Protein AF-A0A7C7L3S0-F1 (afdb_monomer)

Solvent-accessible surface area (backbone atoms only — not comparable to full-atom values): 12316 Å² total; per-residue (Å²): 141,78,83,86,94,76,78,88,76,76,76,72,72,77,71,69,71,78,76,74,76,82,82,84,82,84,90,76,86,81,84,79,64,83,74,73,70,86,78,83,48,31,38,58,31,62,71,64,52,37,78,69,28,56,37,67,86,41,33,25,38,42,58,57,44,62,75,34,70,43,26,43,32,32,59,50,32,73,35,72,68,39,42,54,49,32,49,75,70,70,47,73,80,54,41,76,74,28,64,86,45,31,59,60,20,19,44,59,58,84,46,62,64,88,37,36,73,50,55,55,59,78,46,5,36,39,66,47,55,56,28,31,38,37,61,53,20,69,48,68,91,32,44,77,39,62,69,54,12,39,78,32,47,43,44,76,84,50,78,84,34,50,82,37,90,90,60,31,51,65,54,74,52,58,35,84,90,37,94,78,54,66,92,75,56,61,74,66,56,45,62,79,67,63,52,63,57,58,75,82,69,87,122

pLDDT: mean 86.05, std 19.36, range [38.03, 98.69]

Structure (mmCIF, N/CA/C/O backbone):
data_AF-A0A7C7L3S0-F1
#
_entry.id   AF-A0A7C7L3S0-F1
#
loop_
_atom_site.group_PDB
_atom_site.id
_atom_site.type_symbol
_atom_site.label_atom_id
_atom_site.label_alt_id
_atom_site.label_comp_id
_atom_site.label_asym_id
_atom_site.label_entity_id
_atom_site.label_seq_id
_atom_site.pdbx_PDB_ins_code
_atom_site.Cartn_x
_atom_site.Cartn_y
_atom_site.Cartn_z
_atom_site.occupancy
_atom_site.B_iso_or_equiv
_atom_site.auth_seq_id
_atom_site.auth_comp_id
_atom_site.auth_asym_id
_atom_site.auth_atom_id
_atom_site.pdbx_PDB_model_num
ATOM 1 N N . MET A 1 1 ? -29.829 -90.527 -20.575 1.00 38.22 1 MET A N 1
ATOM 2 C CA . MET A 1 1 ? -29.096 -90.224 -21.820 1.00 38.22 1 MET A CA 1
ATOM 3 C C . MET A 1 1 ? -28.828 -88.733 -21.832 1.00 38.22 1 MET A C 1
ATOM 5 O O . MET A 1 1 ? -29.779 -87.984 -21.722 1.00 38.22 1 MET A O 1
ATOM 9 N N . GLU A 1 2 ? -27.633 -88.189 -21.923 1.00 43.03 2 GLU A N 1
ATOM 10 C CA . GLU A 1 2 ? -26.269 -88.690 -21.864 1.00 43.03 2 GLU A CA 1
ATOM 11 C C . GLU A 1 2 ? -25.414 -87.411 -21.970 1.00 43.03 2 GLU A C 1
ATOM 13 O O . GLU A 1 2 ? -25.695 -86.545 -22.790 1.00 43.03 2 GLU A O 1
ATOM 18 N N . VAL A 1 3 ? -24.438 -87.283 -21.072 1.00 43.09 3 VAL A N 1
ATOM 19 C CA . VAL A 1 3 ? -23.165 -86.552 -21.207 1.00 43.09 3 VAL A CA 1
ATOM 20 C C . VAL A 1 3 ? -23.084 -85.157 -21.879 1.00 43.09 3 VAL A C 1
ATOM 22 O O . VAL A 1 3 ? -23.082 -84.991 -23.090 1.00 43.09 3 VAL A O 1
ATOM 25 N N . MET A 1 4 ? -22.726 -84.183 -21.030 1.00 44.31 4 MET A N 1
ATOM 26 C CA . MET A 1 4 ? -21.444 -83.456 -21.116 1.00 44.31 4 MET A CA 1
ATOM 27 C C . MET A 1 4 ? -21.227 -82.495 -22.302 1.00 44.31 4 MET A C 1
ATOM 29 O O . MET A 1 4 ? -20.485 -82.781 -23.235 1.00 44.31 4 MET A O 1
ATOM 33 N N . VAL A 1 5 ? -21.725 -81.261 -22.170 1.00 47.69 5 VAL A N 1
ATOM 34 C CA . VAL A 1 5 ? -21.194 -80.094 -22.906 1.00 47.69 5 VAL A CA 1
ATOM 35 C C . VAL A 1 5 ? -20.455 -79.197 -21.918 1.00 47.69 5 VAL A C 1
ATOM 37 O O . VAL A 1 5 ? -20.910 -78.127 -21.519 1.00 47.69 5 VAL A O 1
ATOM 40 N N . MET A 1 6 ? -19.302 -79.687 -21.471 1.00 46.03 6 MET A N 1
ATOM 41 C CA . MET A 1 6 ? -18.374 -78.943 -20.632 1.00 46.03 6 MET A CA 1
ATOM 42 C C . MET A 1 6 ? -17.251 -78.390 -21.517 1.00 46.03 6 MET A C 1
ATOM 44 O O . MET A 1 6 ? -16.607 -79.122 -22.258 1.00 46.03 6 MET A O 1
ATOM 48 N N . SER A 1 7 ? -17.007 -77.084 -21.393 1.00 57.84 7 SER A N 1
ATOM 49 C CA . SER A 1 7 ? -15.731 -76.427 -21.705 1.00 57.84 7 SER A CA 1
ATOM 50 C C . SER A 1 7 ? -15.327 -76.223 -23.181 1.00 57.84 7 SER A C 1
ATOM 52 O O . SER A 1 7 ? -14.341 -76.760 -23.673 1.00 57.84 7 SER A O 1
ATOM 54 N N . ARG A 1 8 ? -15.996 -75.280 -23.861 1.00 52.56 8 ARG A N 1
ATOM 55 C CA . ARG A 1 8 ? -15.364 -74.430 -24.905 1.00 52.56 8 ARG A CA 1
ATOM 56 C C . ARG A 1 8 ? -15.095 -72.991 -24.440 1.00 52.56 8 ARG A C 1
ATOM 58 O O . ARG A 1 8 ? -14.654 -72.154 -25.217 1.00 52.56 8 ARG A O 1
ATOM 65 N N . ARG A 1 9 ? -15.344 -72.696 -23.160 1.00 52.44 9 ARG A N 1
ATOM 66 C CA . ARG A 1 9 ? -15.174 -71.356 -22.568 1.00 52.44 9 ARG A CA 1
ATOM 67 C C . ARG A 1 9 ? -13.836 -71.147 -21.850 1.00 52.44 9 ARG A C 1
ATOM 69 O O . ARG A 1 9 ? -13.567 -70.033 -21.428 1.00 52.44 9 ARG A O 1
ATOM 76 N N . MET A 1 10 ? -12.985 -72.171 -21.749 1.00 50.72 10 MET A N 1
ATOM 77 C CA . MET A 1 10 ? -11.729 -72.100 -20.983 1.00 50.72 10 MET A CA 1
ATOM 78 C C . MET A 1 10 ? -10.448 -71.936 -21.815 1.00 50.72 10 MET A C 1
ATOM 80 O O . MET A 1 10 ? -9.376 -71.869 -21.228 1.00 50.72 10 MET A O 1
ATOM 84 N N . LEU A 1 11 ? -10.523 -71.807 -23.148 1.00 48.84 11 LEU A N 1
ATOM 85 C CA . LEU A 1 11 ? -9.323 -71.631 -23.990 1.00 48.84 11 LEU A CA 1
ATOM 86 C C . LEU A 1 11 ? -9.164 -70.247 -24.641 1.00 48.84 11 LEU A C 1
ATOM 88 O O . LEU A 1 11 ? -8.152 -69.997 -25.284 1.00 48.84 11 LEU A O 1
ATOM 92 N N . ILE A 1 12 ? -10.110 -69.321 -24.454 1.00 45.91 12 ILE A N 1
ATOM 93 C CA . ILE A 1 12 ? -9.996 -67.940 -24.978 1.00 45.91 12 ILE A CA 1
ATOM 94 C C . ILE A 1 12 ? -9.514 -66.958 -23.886 1.00 45.91 12 ILE A C 1
ATOM 96 O O . ILE A 1 12 ? -9.168 -65.815 -24.168 1.00 45.91 12 ILE A O 1
ATOM 100 N N . CYS A 1 13 ? -9.377 -67.413 -22.635 1.00 48.75 13 CYS A N 1
ATOM 101 C CA . CYS A 1 13 ? -8.890 -66.589 -21.522 1.00 48.75 13 CYS A CA 1
ATOM 102 C C . CYS A 1 13 ? -7.358 -66.449 -21.433 1.00 48.75 13 CYS A C 1
ATOM 104 O O . CYS A 1 13 ? -6.887 -65.699 -20.584 1.00 48.75 13 CYS A O 1
ATOM 106 N N . ALA A 1 14 ? -6.569 -67.119 -22.280 1.00 51.56 14 ALA A N 1
ATOM 107 C CA . ALA A 1 14 ? -5.113 -67.195 -22.098 1.00 51.56 14 ALA A CA 1
ATOM 108 C C . ALA A 1 14 ? -4.260 -66.382 -23.094 1.00 51.56 14 ALA A C 1
ATOM 110 O O . ALA A 1 14 ? -3.042 -66.379 -22.955 1.00 51.56 14 ALA A O 1
ATOM 111 N N . ILE A 1 15 ? -4.845 -65.677 -24.076 1.00 48.66 15 ILE A N 1
ATOM 112 C CA . ILE A 1 15 ? -4.049 -64.932 -25.084 1.00 48.66 15 ILE A CA 1
ATOM 113 C C . ILE A 1 15 ? -4.345 -63.420 -25.116 1.00 48.66 15 ILE A C 1
ATOM 115 O O . ILE A 1 15 ? -3.482 -62.639 -25.504 1.00 48.66 15 ILE A O 1
ATOM 119 N N . PHE A 1 16 ? -5.475 -62.947 -24.582 1.00 44.25 16 PHE A N 1
ATOM 120 C CA . PHE A 1 16 ? -5.743 -61.499 -24.473 1.00 44.25 16 PHE A CA 1
ATO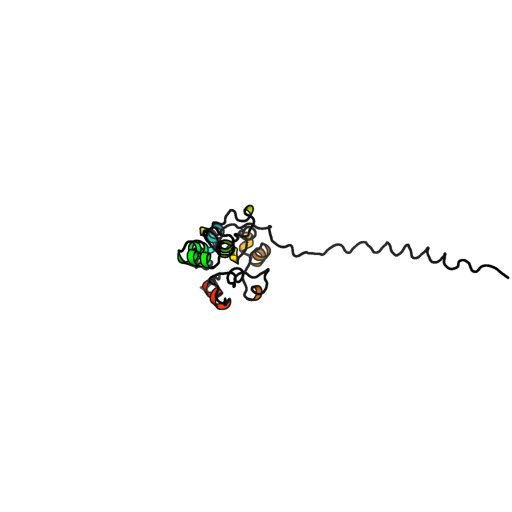M 121 C C . PHE A 1 16 ? -5.310 -60.858 -23.142 1.00 44.25 16 PHE A C 1
ATOM 123 O O . PHE A 1 16 ? -5.466 -59.653 -22.963 1.00 44.25 16 PHE A O 1
ATOM 130 N N . ALA A 1 17 ? -4.707 -61.620 -22.224 1.00 48.12 17 ALA A N 1
ATOM 131 C CA . ALA A 1 17 ? -4.172 -61.088 -20.966 1.00 48.12 17 ALA A CA 1
ATOM 132 C C . ALA A 1 17 ? -2.739 -60.516 -21.084 1.00 48.12 17 ALA A C 1
ATOM 134 O O . ALA A 1 17 ? -2.260 -59.884 -20.147 1.00 48.12 17 ALA A O 1
ATOM 135 N N . ALA A 1 18 ? -2.061 -60.682 -22.227 1.00 49.41 18 ALA A N 1
ATOM 136 C CA . ALA A 1 18 ? -0.682 -60.214 -22.436 1.00 49.41 18 ALA A CA 1
ATOM 137 C C . ALA A 1 18 ? -0.556 -58.953 -23.320 1.00 49.41 18 ALA A C 1
ATOM 139 O O . ALA A 1 18 ? 0.550 -58.480 -23.559 1.00 49.41 18 ALA A O 1
ATOM 140 N N . LEU A 1 19 ? -1.672 -58.367 -23.773 1.00 47.41 19 LEU A N 1
ATOM 141 C CA . LEU A 1 19 ? -1.693 -57.109 -24.543 1.00 47.41 19 LEU A CA 1
ATOM 142 C C . LEU A 1 19 ? -2.486 -55.988 -23.849 1.00 47.41 19 LEU A C 1
ATOM 144 O O . LEU A 1 19 ? -2.858 -55.005 -24.478 1.00 47.41 19 LEU A O 1
ATOM 148 N N . ALA A 1 20 ? -2.719 -56.108 -22.540 1.00 49.81 20 ALA A N 1
ATOM 149 C CA . ALA A 1 20 ? -3.316 -55.051 -21.715 1.00 49.81 20 ALA A CA 1
ATOM 150 C C . ALA A 1 20 ? -2.335 -54.448 -20.687 1.00 49.81 20 ALA A C 1
ATOM 152 O O . ALA A 1 20 ? -2.697 -53.530 -19.959 1.00 49.81 20 ALA A O 1
ATOM 153 N N . PHE A 1 21 ? -1.084 -54.927 -20.638 1.00 49.41 21 PHE A N 1
ATOM 154 C CA . PHE A 1 21 ? -0.065 -54.475 -19.674 1.00 49.41 21 PHE A CA 1
ATOM 155 C C . PHE A 1 21 ? 1.067 -53.632 -20.294 1.00 49.41 21 PHE A C 1
ATOM 157 O O . PHE A 1 21 ? 1.976 -53.202 -19.591 1.00 49.41 21 PHE A O 1
ATOM 164 N N . GLY A 1 22 ? 1.014 -53.371 -21.606 1.00 47.03 22 GLY A N 1
ATOM 165 C CA . GLY A 1 22 ? 2.051 -52.648 -22.360 1.00 47.03 22 GLY A CA 1
ATOM 166 C C . GLY A 1 22 ? 1.714 -51.200 -22.736 1.00 47.03 22 GLY A C 1
ATOM 167 O O . GLY A 1 22 ? 2.474 -50.584 -23.475 1.00 47.03 22 GLY A O 1
ATOM 168 N N . LEU A 1 23 ? 0.592 -50.647 -22.261 1.00 51.50 23 LEU A N 1
ATOM 169 C CA . LEU A 1 23 ? 0.161 -49.276 -22.575 1.00 51.50 23 LEU A CA 1
ATOM 170 C C . LEU A 1 23 ? -0.275 -48.511 -21.312 1.00 51.50 23 LEU A C 1
ATOM 172 O O . LEU A 1 23 ? -1.302 -47.844 -21.292 1.00 51.50 23 LEU A O 1
ATOM 176 N N . VAL A 1 24 ? 0.492 -48.638 -20.224 1.00 55.78 24 VAL A N 1
ATOM 177 C CA . VAL A 1 24 ? 0.270 -47.881 -18.969 1.00 55.78 24 VAL A CA 1
ATOM 178 C C . VAL A 1 24 ? 1.531 -47.115 -18.541 1.00 55.78 24 VAL A C 1
ATOM 180 O O . VAL A 1 24 ? 1.715 -46.757 -17.384 1.00 55.78 24 VAL A O 1
ATOM 183 N N . LEU A 1 25 ? 2.430 -46.812 -19.478 1.00 52.09 25 LEU A N 1
ATOM 184 C CA . LEU A 1 25 ? 3.617 -46.004 -19.210 1.00 52.09 25 LEU A CA 1
ATOM 185 C C . LEU A 1 25 ? 3.745 -44.940 -20.295 1.00 52.09 25 LEU A C 1
ATOM 187 O O . LEU A 1 25 ? 4.067 -45.272 -21.427 1.00 52.09 25 LEU A O 1
ATOM 191 N N . GLN A 1 26 ? 3.517 -43.682 -19.896 1.00 57.25 26 GLN A N 1
ATOM 192 C CA . GLN A 1 26 ? 3.793 -42.409 -20.596 1.00 57.25 26 GLN A CA 1
ATOM 193 C C . GLN A 1 26 ? 2.562 -41.522 -20.858 1.00 57.25 26 GLN A C 1
ATOM 195 O O . GLN A 1 26 ? 2.330 -41.065 -21.969 1.00 57.25 26 GLN A O 1
ATOM 200 N N . ILE A 1 27 ? 1.836 -41.154 -19.799 1.00 56.75 27 ILE A N 1
ATOM 201 C CA . ILE A 1 27 ? 1.284 -39.791 -19.698 1.00 56.75 27 ILE A CA 1
ATOM 202 C C . ILE A 1 27 ? 1.657 -39.259 -18.316 1.00 56.75 27 ILE A C 1
ATOM 204 O O . ILE A 1 27 ? 0.853 -39.166 -17.396 1.00 56.75 27 ILE A O 1
ATOM 208 N N . SER A 1 28 ? 2.943 -38.979 -18.139 1.00 55.78 28 SER A N 1
ATOM 209 C CA . SER A 1 28 ? 3.408 -38.107 -17.068 1.00 55.78 28 SER A CA 1
ATOM 210 C C . SER A 1 28 ? 3.815 -36.780 -17.689 1.00 55.78 28 SER A C 1
ATOM 212 O O . SER A 1 28 ? 4.519 -36.756 -18.691 1.00 55.78 28 SER A O 1
ATOM 214 N N . ALA A 1 29 ? 3.384 -35.703 -17.035 1.00 55.88 29 ALA A N 1
ATOM 215 C CA . ALA A 1 29 ? 3.617 -34.296 -17.351 1.00 55.88 29 ALA A CA 1
ATOM 216 C C . ALA A 1 29 ? 2.699 -33.698 -18.435 1.00 55.88 29 ALA A C 1
ATOM 218 O O . ALA A 1 29 ? 2.944 -33.780 -19.628 1.00 55.88 29 ALA A O 1
ATOM 219 N N . VAL A 1 30 ? 1.707 -32.917 -18.011 1.00 53.22 30 VAL A N 1
ATOM 220 C CA . VAL A 1 30 ? 1.911 -31.504 -17.655 1.00 53.22 30 VAL A CA 1
ATOM 221 C C . VAL A 1 30 ? 0.651 -31.032 -16.930 1.00 53.22 30 VAL A C 1
ATOM 223 O O . VAL A 1 30 ? -0.242 -30.413 -17.492 1.00 53.22 30 VAL A O 1
ATOM 226 N N . GLU A 1 31 ? 0.609 -31.252 -15.621 1.00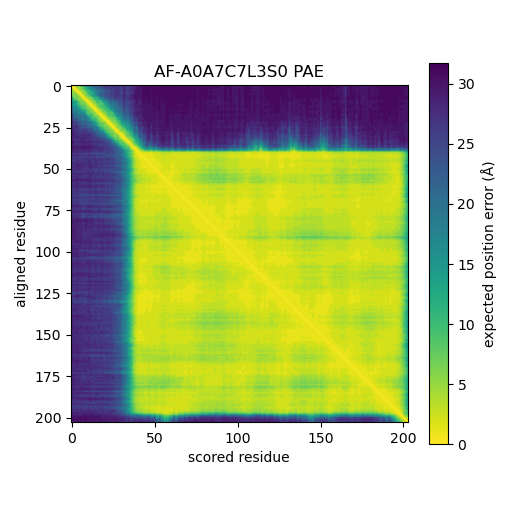 52.53 31 GLU A N 1
ATOM 227 C CA . GLU A 1 31 ? -0.077 -30.305 -14.750 1.00 52.53 31 GLU A CA 1
ATOM 228 C C . GLU A 1 31 ? 0.943 -29.229 -14.382 1.00 52.53 31 GLU A C 1
ATOM 230 O O . GLU A 1 31 ? 1.579 -29.251 -13.328 1.00 52.53 31 GLU A O 1
ATOM 235 N N . LYS A 1 32 ? 1.127 -28.242 -15.269 1.00 46.03 32 LYS A N 1
ATOM 236 C CA . LYS A 1 32 ? 1.648 -26.938 -14.839 1.00 46.03 32 LYS A CA 1
ATOM 237 C C . LYS A 1 32 ? 0.543 -26.275 -14.027 1.00 46.03 32 LYS A C 1
ATOM 239 O O . LYS A 1 32 ? -0.136 -25.364 -14.494 1.00 46.03 32 LYS A O 1
ATOM 244 N N . GLY A 1 33 ? 0.365 -26.768 -12.803 1.00 40.25 33 GLY A N 1
ATOM 245 C CA . GLY A 1 33 ? -0.444 -26.123 -11.791 1.00 40.25 33 GLY A CA 1
ATOM 246 C C . GLY A 1 33 ? -0.011 -24.668 -11.709 1.00 40.25 33 GLY A C 1
ATOM 247 O O . GLY A 1 33 ? 1.171 -24.360 -11.530 1.00 40.25 33 GLY A O 1
ATOM 248 N N . ALA A 1 34 ? -0.968 -23.763 -11.894 1.00 45.81 34 ALA A N 1
ATOM 249 C CA . ALA A 1 34 ? -0.800 -22.352 -11.612 1.00 45.81 34 ALA A CA 1
ATOM 250 C C . ALA A 1 34 ? -0.472 -22.219 -10.121 1.00 45.81 34 ALA A C 1
ATOM 252 O O . ALA A 1 34 ? -1.354 -22.116 -9.268 1.00 45.81 34 ALA A O 1
ATOM 253 N N . GLN A 1 35 ? 0.819 -22.291 -9.806 1.00 38.03 35 GLN A N 1
ATOM 254 C CA . GLN A 1 35 ? 1.317 -22.242 -8.449 1.00 38.03 35 GLN A CA 1
ATOM 255 C C . GLN A 1 35 ? 0.980 -20.858 -7.896 1.00 38.03 35 GLN A C 1
ATOM 257 O O . GLN A 1 35 ? 1.546 -19.832 -8.283 1.00 38.03 35 GLN A O 1
ATOM 262 N N . SER A 1 36 ? -0.021 -20.839 -7.020 1.00 42.94 36 SER A N 1
ATOM 263 C CA . SER A 1 36 ? -0.403 -19.702 -6.197 1.00 42.94 36 SER A CA 1
ATOM 264 C C . SER A 1 36 ? 0.855 -19.063 -5.603 1.00 42.94 36 SER A C 1
ATOM 266 O O . SER A 1 36 ? 1.574 -19.671 -4.816 1.00 42.94 36 SER A O 1
ATOM 268 N N . SER A 1 37 ? 1.123 -17.808 -5.9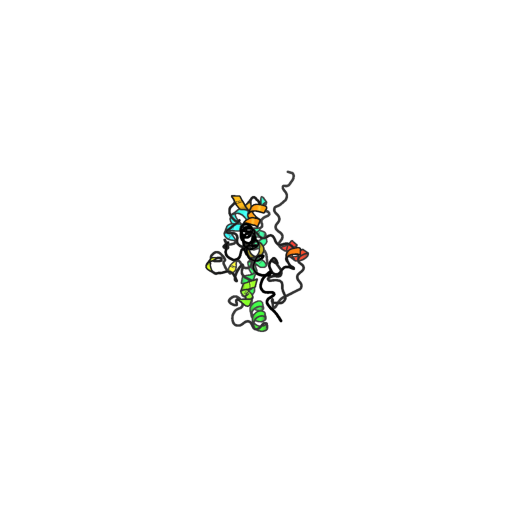68 1.00 51.47 37 SER A N 1
ATOM 269 C CA . SER A 1 37 ? 2.288 -17.027 -5.520 1.00 51.47 37 SER A CA 1
ATOM 270 C C . SER A 1 37 ? 2.279 -16.677 -4.022 1.00 51.47 37 SER A C 1
ATOM 272 O O . SER A 1 37 ? 3.136 -15.917 -3.557 1.00 51.47 37 SER A O 1
ATOM 274 N N . LYS A 1 38 ? 1.326 -17.210 -3.243 1.00 46.00 38 LYS A N 1
ATOM 275 C CA . LYS A 1 38 ? 1.207 -16.960 -1.804 1.00 46.00 38 LYS A CA 1
ATOM 276 C C . LYS A 1 38 ? 2.405 -17.566 -1.065 1.00 46.00 38 LYS A C 1
ATOM 278 O O . LYS A 1 38 ? 2.426 -18.745 -0.742 1.00 46.00 38 LYS A O 1
ATOM 283 N N . GLY A 1 39 ? 3.390 -16.721 -0.761 1.00 61.50 39 GLY A N 1
ATOM 284 C CA . GLY A 1 39 ? 4.529 -17.053 0.103 1.00 61.50 39 GLY A CA 1
ATOM 285 C C . GLY A 1 39 ? 5.902 -17.069 -0.569 1.00 61.50 39 GLY A C 1
ATOM 286 O O . GLY A 1 39 ? 6.891 -17.202 0.142 1.00 61.50 39 GLY A O 1
ATOM 287 N N . LYS A 1 40 ? 5.988 -16.882 -1.895 1.00 84.81 40 LYS A N 1
ATOM 288 C CA . LYS A 1 40 ? 7.274 -16.860 -2.620 1.00 84.81 40 LYS A CA 1
ATOM 289 C C . LYS A 1 40 ? 8.055 -15.553 -2.437 1.00 84.81 40 LYS A C 1
ATOM 291 O O . LYS A 1 40 ? 9.282 -15.554 -2.457 1.00 84.81 40 LYS A O 1
ATOM 296 N N . TYR A 1 41 ? 7.350 -14.437 -2.272 1.00 95.62 41 TYR A N 1
ATOM 297 C CA . TYR A 1 41 ? 7.941 -13.100 -2.246 1.00 95.62 41 TYR A CA 1
ATOM 298 C C . TYR A 1 41 ? 7.610 -12.363 -0.948 1.00 95.62 41 TYR A C 1
ATOM 300 O O . TYR A 1 41 ? 6.531 -12.524 -0.376 1.00 95.62 41 TYR A O 1
ATOM 308 N N . SER A 1 42 ? 8.556 -11.546 -0.495 1.00 97.38 42 SER A N 1
ATOM 309 C CA . SER A 1 42 ? 8.449 -10.682 0.674 1.00 97.38 42 SER A CA 1
ATOM 310 C C . SER A 1 42 ? 8.300 -9.222 0.256 1.00 97.38 42 SER A C 1
ATOM 312 O O . SER A 1 42 ? 8.661 -8.813 -0.851 1.00 97.38 42 SER A O 1
ATOM 314 N N . TYR A 1 43 ? 7.743 -8.437 1.167 1.00 98.06 43 TYR A N 1
ATOM 315 C CA . TYR A 1 43 ? 7.566 -7.007 1.014 1.00 98.06 43 TYR A CA 1
ATOM 316 C C . TYR A 1 43 ? 8.870 -6.288 1.359 1.00 98.06 43 TYR A C 1
ATOM 318 O O . TYR A 1 43 ? 9.461 -6.513 2.420 1.00 98.06 43 TYR A O 1
ATOM 326 N N . VAL A 1 44 ? 9.327 -5.425 0.457 1.00 97.62 44 VAL A N 1
ATOM 327 C CA . VAL A 1 44 ? 10.604 -4.703 0.581 1.00 97.62 44 VAL A CA 1
ATOM 328 C C . VAL A 1 44 ? 10.443 -3.314 1.195 1.00 97.62 44 VAL A C 1
ATOM 330 O O . VAL A 1 44 ? 11.433 -2.709 1.610 1.00 97.62 44 VAL A O 1
ATOM 333 N N . GLY A 1 45 ? 9.206 -2.822 1.293 1.00 97.31 45 GLY A N 1
ATOM 334 C CA . GLY A 1 45 ? 8.864 -1.518 1.834 1.00 97.31 45 GLY A CA 1
ATOM 335 C C . GLY A 1 45 ? 9.120 -0.367 0.859 1.00 97.31 45 GLY A C 1
ATOM 336 O O . GLY A 1 45 ? 10.002 -0.404 -0.004 1.00 97.31 45 GLY A O 1
ATOM 337 N N . MET A 1 46 ? 8.372 0.721 1.053 1.00 95.94 46 MET A N 1
ATOM 338 C CA . MET A 1 46 ? 8.381 1.904 0.180 1.00 95.94 46 MET A CA 1
ATOM 339 C C . MET A 1 46 ? 9.768 2.537 -0.015 1.00 95.94 46 MET A C 1
ATOM 341 O O . MET A 1 46 ? 10.035 3.106 -1.074 1.00 95.94 46 MET A O 1
ATOM 345 N N . LYS A 1 47 ? 10.685 2.399 0.957 1.00 96.31 47 LYS A N 1
ATOM 346 C CA . LYS A 1 47 ? 12.047 2.945 0.854 1.00 96.31 47 LYS A CA 1
ATOM 347 C C . LYS A 1 47 ? 12.798 2.325 -0.323 1.00 96.31 47 LYS A C 1
ATOM 349 O O . LYS A 1 47 ? 13.506 3.043 -1.024 1.00 96.31 47 LYS A O 1
ATOM 354 N N . LYS A 1 48 ? 12.600 1.024 -0.586 1.00 96.44 48 LYS A N 1
ATOM 355 C CA . LYS A 1 48 ? 13.222 0.343 -1.729 1.00 96.44 48 LYS A CA 1
ATOM 356 C C . LYS A 1 48 ? 12.710 0.922 -3.051 1.00 96.44 48 LYS A C 1
ATOM 358 O O . LYS A 1 48 ? 13.500 1.154 -3.960 1.00 96.44 48 LYS A O 1
ATOM 363 N N . CYS A 1 49 ? 11.410 1.206 -3.131 1.00 95.62 49 CYS A N 1
ATOM 364 C CA . CYS A 1 49 ? 10.769 1.801 -4.303 1.00 95.62 49 CYS A CA 1
ATOM 365 C C . CYS A 1 49 ? 11.253 3.243 -4.537 1.00 95.62 49 CYS A C 1
ATOM 367 O O . CYS A 1 49 ? 11.600 3.605 -5.662 1.00 95.62 49 CYS A O 1
ATOM 369 N N . ARG A 1 50 ? 11.342 4.047 -3.465 1.00 96.44 50 ARG A N 1
ATOM 370 C CA . ARG A 1 50 ? 11.766 5.458 -3.498 1.00 96.44 50 ARG A CA 1
ATOM 371 C C . ARG A 1 50 ? 13.097 5.666 -4.212 1.00 96.44 50 ARG A C 1
ATOM 373 O O . ARG A 1 50 ? 13.236 6.649 -4.932 1.00 96.44 50 ARG A O 1
ATOM 380 N N . MET A 1 51 ? 14.061 4.762 -4.025 1.00 95.00 51 MET A N 1
ATOM 381 C CA . MET A 1 51 ? 15.411 4.912 -4.586 1.00 95.00 51 MET A CA 1
ATOM 382 C C . MET A 1 51 ? 15.403 5.147 -6.102 1.00 95.00 51 MET A C 1
ATOM 384 O O . MET A 1 51 ? 16.186 5.954 -6.593 1.00 95.00 51 MET A O 1
ATOM 388 N N . CYS A 1 52 ? 14.489 4.498 -6.831 1.00 93.88 52 CYS A N 1
ATOM 389 C CA . CYS A 1 52 ? 14.398 4.607 -8.290 1.00 93.88 52 CYS A CA 1
ATOM 390 C C . CYS A 1 52 ? 13.166 5.388 -8.772 1.00 93.88 52 CYS A C 1
ATOM 392 O O . CYS A 1 52 ? 13.207 5.969 -9.852 1.00 93.88 52 CYS A O 1
ATOM 394 N N . HIS A 1 53 ? 12.083 5.426 -7.988 1.00 95.56 53 HIS A N 1
ATOM 395 C CA . HIS A 1 53 ? 10.783 5.988 -8.386 1.00 95.56 53 HIS A CA 1
ATOM 396 C C . HIS A 1 53 ? 10.520 7.417 -7.872 1.00 95.56 53 HIS A C 1
ATOM 398 O O . HIS A 1 53 ? 9.372 7.854 -7.803 1.00 95.56 53 HIS A O 1
ATOM 404 N N . ARG A 1 54 ? 11.577 8.151 -7.500 1.00 95.25 54 ARG A N 1
ATOM 405 C CA . ARG A 1 54 ? 11.508 9.558 -7.052 1.00 95.25 54 ARG A CA 1
ATOM 406 C C . ARG A 1 54 ? 11.827 10.597 -8.131 1.00 95.25 54 ARG A C 1
ATOM 408 O O . ARG A 1 54 ? 11.745 11.781 -7.859 1.00 95.25 54 ARG A O 1
ATOM 415 N N . SER A 1 55 ? 12.295 10.179 -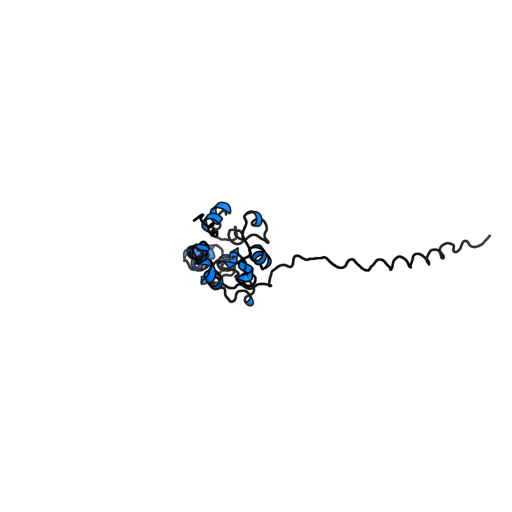9.307 1.00 94.38 55 SER A N 1
ATOM 416 C CA . SER A 1 55 ? 12.727 11.119 -10.347 1.00 94.38 55 SER A CA 1
ATOM 417 C C . SER A 1 55 ? 11.602 11.453 -11.321 1.00 94.38 55 SER A C 1
ATOM 419 O O . SER A 1 55 ? 10.773 10.598 -11.645 1.00 94.38 55 SER A O 1
ATOM 421 N N . GLU A 1 56 ? 11.633 12.664 -11.876 1.00 93.56 56 GLU A N 1
ATOM 422 C CA . GLU A 1 56 ? 10.703 13.092 -12.930 1.00 93.56 56 GLU A CA 1
ATOM 423 C C . GLU A 1 56 ? 10.806 12.219 -14.186 1.00 93.56 56 GLU A C 1
ATOM 425 O O . GLU A 1 56 ? 9.793 11.842 -14.765 1.00 93.56 56 GLU A O 1
ATOM 430 N N . LYS A 1 57 ? 12.009 11.737 -14.532 1.00 92.81 57 LYS A N 1
ATOM 431 C CA . LYS A 1 57 ? 12.216 10.758 -15.623 1.00 92.81 57 LYS A CA 1
ATOM 432 C C . LYS A 1 57 ? 11.444 9.453 -15.422 1.00 92.81 57 LYS A C 1
ATOM 434 O O . LYS A 1 57 ? 11.211 8.714 -16.376 1.00 92.81 57 LYS A O 1
ATOM 439 N N . ARG A 1 58 ? 11.084 9.127 -14.180 1.00 91.31 58 ARG A N 1
ATOM 440 C CA . ARG A 1 58 ? 10.211 7.998 -13.864 1.00 91.31 58 ARG A CA 1
ATOM 441 C C . ARG A 1 58 ? 8.775 8.440 -13.599 1.00 91.31 58 ARG A C 1
ATOM 443 O O . ARG A 1 58 ? 7.935 7.568 -13.529 1.00 91.31 58 ARG A O 1
ATOM 450 N N . GLY A 1 59 ? 8.448 9.727 -13.557 1.00 92.56 59 GLY A N 1
ATOM 451 C CA . GLY A 1 59 ? 7.092 10.237 -13.313 1.00 92.56 59 GLY A CA 1
ATOM 452 C C . GLY A 1 59 ? 6.808 10.558 -11.850 1.00 92.56 59 GLY A C 1
ATOM 453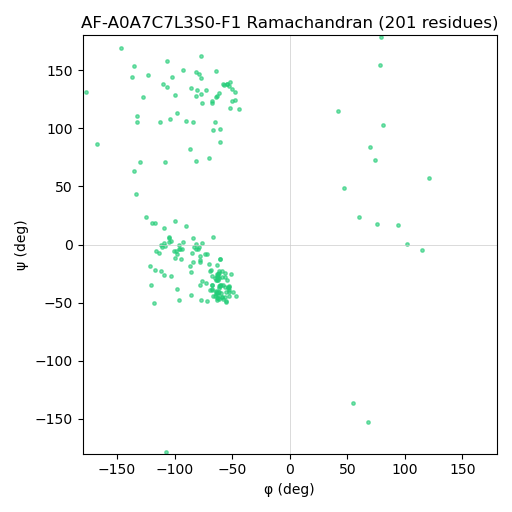 O O . GLY A 1 59 ? 5.637 10.649 -11.472 1.00 92.56 59 GLY A O 1
ATOM 454 N N . ASN A 1 60 ? 7.874 10.671 -11.047 1.00 94.56 60 ASN A N 1
ATOM 455 C CA . ASN A 1 60 ? 7.858 11.048 -9.637 1.00 94.56 60 ASN A CA 1
ATOM 456 C C . ASN A 1 60 ? 6.795 10.293 -8.818 1.00 94.56 60 ASN A C 1
ATOM 458 O O . ASN A 1 60 ? 5.969 10.851 -8.093 1.00 94.56 60 ASN A O 1
ATOM 462 N N . GLN A 1 61 ? 6.771 8.971 -8.996 1.00 96.69 61 GLN A N 1
ATOM 463 C CA . GLN A 1 61 ? 5.692 8.125 -8.485 1.00 96.69 61 GLN A CA 1
ATOM 464 C C . GLN A 1 61 ? 5.675 8.074 -6.962 1.00 96.69 61 GLN A C 1
ATOM 466 O O . GLN A 1 61 ? 4.606 8.012 -6.356 1.00 96.69 61 GLN A O 1
ATOM 471 N N . PHE A 1 62 ? 6.857 8.111 -6.346 1.00 97.06 62 PHE A N 1
ATOM 472 C CA . PHE A 1 62 ? 6.982 8.115 -4.899 1.00 97.06 62 PHE A CA 1
ATOM 473 C C . PHE A 1 62 ? 6.352 9.367 -4.284 1.00 97.06 62 PHE A C 1
ATOM 475 O O . PHE A 1 62 ? 5.569 9.242 -3.348 1.00 97.06 62 PHE A O 1
ATOM 482 N N . GLU A 1 63 ? 6.638 10.558 -4.810 1.00 95.69 63 GLU A N 1
ATOM 483 C CA . GLU A 1 63 ? 6.098 11.796 -4.245 1.00 95.69 63 GLU A CA 1
ATOM 484 C C . GLU A 1 63 ? 4.587 11.918 -4.475 1.00 95.69 63 GLU A C 1
ATOM 486 O O . GLU A 1 63 ? 3.846 12.280 -3.559 1.00 95.69 63 GLU A O 1
ATOM 491 N N . LYS A 1 64 ? 4.102 11.516 -5.660 1.00 96.06 64 LYS A N 1
ATOM 492 C CA . LYS A 1 64 ? 2.659 11.423 -5.942 1.00 96.06 64 LYS A CA 1
ATOM 493 C C . LYS A 1 64 ? 1.945 10.511 -4.945 1.00 96.06 64 LYS A C 1
ATOM 495 O O . LYS A 1 64 ? 0.902 10.880 -4.408 1.00 96.06 64 LYS A O 1
ATOM 500 N N . TRP A 1 65 ? 2.516 9.340 -4.656 1.00 97.56 65 TRP A N 1
ATOM 501 C CA . TRP A 1 65 ? 1.989 8.452 -3.622 1.00 97.56 65 TRP A CA 1
ATOM 502 C C . TRP A 1 65 ? 2.046 9.099 -2.233 1.00 97.56 65 TRP A C 1
ATOM 504 O O . TRP A 1 65 ? 1.046 9.071 -1.519 1.00 97.56 65 TRP A O 1
ATOM 514 N N . GLN A 1 66 ? 3.169 9.713 -1.859 1.00 96.88 66 GLN A N 1
ATOM 515 C CA . GLN A 1 66 ? 3.362 10.310 -0.535 1.00 96.88 66 GLN A CA 1
ATOM 516 C C . GLN A 1 66 ? 2.338 11.418 -0.239 1.00 96.88 66 GLN A C 1
ATOM 518 O O . GLN A 1 66 ? 1.883 11.557 0.895 1.00 96.88 66 GLN A O 1
ATOM 523 N N . LYS A 1 67 ? 1.935 12.176 -1.265 1.00 96.06 67 LYS A N 1
ATOM 524 C CA . LYS A 1 67 ? 0.897 13.217 -1.180 1.00 96.06 67 LYS A CA 1
ATOM 525 C C . LYS A 1 67 ? -0.535 12.656 -1.173 1.00 96.06 67 LYS A C 1
ATOM 527 O O . LYS A 1 67 ? -1.475 13.381 -0.850 1.00 96.06 67 LYS A O 1
ATOM 532 N N . SER A 1 68 ? -0.724 11.380 -1.509 1.00 96.88 68 SER A N 1
ATOM 533 C CA . SER A 1 68 ? -2.045 10.753 -1.620 1.00 96.88 68 SER A CA 1
ATOM 5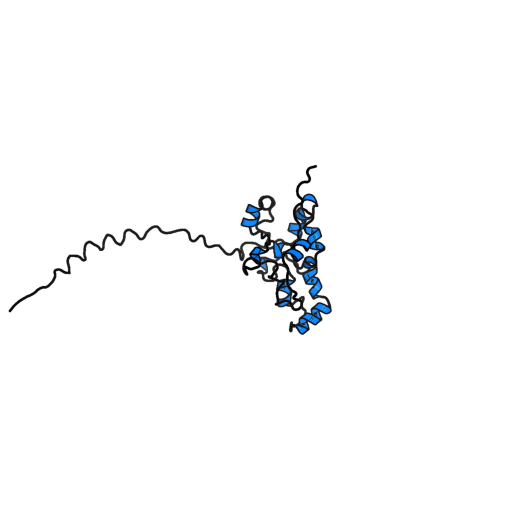34 C C . SER A 1 68 ? -2.667 10.398 -0.263 1.00 96.88 68 SER A C 1
ATOM 536 O O . SER A 1 68 ? -1.985 10.243 0.751 1.00 96.88 68 SER A O 1
ATOM 538 N N . LYS A 1 69 ? -3.988 10.173 -0.259 1.00 97.44 69 LYS A N 1
ATOM 539 C CA . LYS A 1 69 ? -4.707 9.654 0.918 1.00 97.44 69 LYS A CA 1
ATOM 540 C C . LYS A 1 69 ? -4.236 8.252 1.328 1.00 97.44 69 LYS A C 1
ATOM 542 O O . LYS A 1 69 ? -4.267 7.936 2.509 1.00 97.44 69 LYS A O 1
ATOM 547 N N . HIS A 1 70 ? -3.742 7.441 0.390 1.00 98.38 70 HIS A N 1
ATOM 548 C CA . HIS A 1 70 ? -3.242 6.095 0.682 1.00 98.38 70 HIS A CA 1
ATOM 549 C C . HIS A 1 70 ? -2.023 6.105 1.613 1.00 98.38 70 HIS A C 1
ATOM 551 O O . HIS A 1 70 ? -1.989 5.337 2.574 1.00 98.38 70 HIS A O 1
ATOM 557 N N . ALA A 1 71 ? -1.074 7.024 1.405 1.00 98.25 71 ALA A N 1
ATOM 558 C CA . ALA A 1 71 ? 0.074 7.183 2.302 1.00 98.25 71 ALA A CA 1
ATOM 559 C C . ALA A 1 71 ? -0.337 7.608 3.724 1.00 98.25 71 ALA A C 1
ATOM 561 O O . ALA A 1 71 ? 0.366 7.315 4.684 1.00 98.25 71 ALA A O 1
ATOM 562 N N . LYS A 1 72 ? -1.496 8.266 3.862 1.00 98.31 72 LYS A N 1
ATOM 563 C CA . LYS A 1 72 ? -2.055 8.734 5.138 1.00 98.31 72 LYS A CA 1
ATOM 564 C C . LYS A 1 72 ? -3.075 7.767 5.749 1.00 98.31 72 LYS A C 1
ATOM 566 O O . LYS A 1 72 ? -3.584 8.053 6.826 1.00 98.31 72 LYS A O 1
ATOM 571 N N . ALA A 1 73 ? -3.368 6.638 5.096 1.00 98.50 73 ALA A N 1
ATOM 572 C CA . ALA A 1 73 ? -4.489 5.772 5.459 1.00 98.50 73 ALA A CA 1
ATOM 573 C C . ALA A 1 73 ? -4.442 5.329 6.928 1.00 98.50 73 ALA A C 1
ATOM 575 O O . ALA A 1 73 ? -5.420 5.504 7.647 1.00 98.50 73 ALA A O 1
ATOM 576 N N . PHE A 1 74 ? -3.303 4.829 7.412 1.00 98.69 74 PHE A N 1
ATOM 577 C CA . PHE A 1 74 ? -3.160 4.443 8.819 1.00 98.69 74 PHE A CA 1
ATOM 578 C C . PHE A 1 74 ? -3.386 5.615 9.782 1.00 98.69 74 PHE A C 1
ATOM 580 O O . PHE A 1 74 ? -4.081 5.466 10.781 1.00 98.69 74 PHE A O 1
ATOM 587 N N . LEU A 1 75 ? -2.861 6.802 9.462 1.00 98.25 75 LEU A N 1
ATOM 588 C CA . LEU A 1 75 ? -3.035 7.991 10.300 1.00 98.25 75 LEU A CA 1
ATOM 589 C C . LEU A 1 75 ? -4.501 8.430 10.382 1.00 98.25 75 LEU A C 1
ATOM 591 O O . LEU A 1 75 ? -4.922 8.928 11.420 1.00 98.25 75 LEU A O 1
ATOM 595 N N . THR A 1 76 ? -5.299 8.200 9.335 1.00 98.31 76 THR A N 1
ATOM 596 C CA . THR A 1 76 ? -6.745 8.469 9.368 1.00 98.31 76 THR A CA 1
ATOM 597 C C . THR A 1 76 ? -7.451 7.700 10.484 1.00 98.31 76 THR A C 1
ATOM 599 O O . THR A 1 76 ? -8.358 8.259 11.098 1.00 98.31 76 THR A O 1
ATOM 602 N N . LEU A 1 77 ? -7.012 6.477 10.806 1.00 98.44 77 LEU A N 1
ATOM 603 C CA . LEU A 1 77 ? -7.604 5.686 11.892 1.00 98.44 77 LEU A CA 1
ATOM 604 C C . LEU A 1 77 ? -7.433 6.357 13.258 1.00 98.44 77 LEU A C 1
ATOM 606 O O . LEU A 1 77 ? -8.270 6.180 14.129 1.00 98.44 77 LEU A O 1
ATOM 610 N N . LYS A 1 78 ? -6.394 7.179 13.432 1.00 98.25 78 LYS A N 1
ATOM 611 C CA . LYS A 1 78 ? -6.121 7.895 14.686 1.00 98.25 78 LYS A CA 1
ATOM 612 C C . LYS A 1 78 ? -6.941 9.175 14.863 1.00 98.25 78 LYS A C 1
ATOM 614 O O . LYS A 1 78 ? -6.768 9.878 15.852 1.00 98.25 78 LYS A O 1
ATOM 619 N N . THR A 1 79 ? -7.803 9.520 13.907 1.00 98.25 79 THR A N 1
ATOM 620 C CA . THR A 1 79 ? -8.646 10.718 14.022 1.00 98.25 79 THR A CA 1
ATOM 621 C C . THR A 1 79 ? -9.842 10.460 14.944 1.00 98.25 79 THR A C 1
ATOM 623 O O . THR A 1 79 ? -10.397 9.359 14.901 1.00 98.25 79 THR A O 1
ATOM 626 N N . PRO A 1 80 ? -10.326 11.466 15.702 1.00 98.19 80 PRO A N 1
ATOM 627 C CA . PRO A 1 80 ? -11.525 11.314 16.532 1.00 98.19 80 PRO A CA 1
ATOM 628 C C . PRO A 1 80 ? -12.734 10.807 15.737 1.00 98.19 80 PRO A C 1
ATOM 630 O O . PRO A 1 80 ? -13.476 9.945 16.201 1.00 98.19 80 PRO A O 1
ATOM 633 N N . LYS A 1 81 ? -12.882 11.271 14.487 1.00 97.62 81 LYS A N 1
ATOM 634 C CA . LYS A 1 81 ? -13.966 10.825 13.609 1.00 97.62 81 LYS A CA 1
ATOM 635 C C . LYS A 1 81 ? -13.873 9.340 13.258 1.00 97.62 81 LYS A C 1
ATOM 637 O O . LYS A 1 81 ? -14.897 8.666 13.207 1.00 97.62 81 LYS A O 1
ATOM 642 N N . ALA A 1 82 ? -12.671 8.825 13.000 1.00 97.62 82 ALA A N 1
ATOM 643 C CA . ALA A 1 82 ? -12.490 7.406 12.713 1.00 97.62 82 ALA A CA 1
ATOM 644 C C . ALA A 1 82 ? -12.774 6.537 13.944 1.00 97.62 82 ALA A C 1
ATOM 646 O O . ALA A 1 82 ? -13.404 5.497 13.794 1.00 97.62 82 ALA A O 1
ATOM 647 N N . VAL A 1 83 ? -12.384 6.984 15.142 1.00 98.00 83 VAL A N 1
ATOM 648 C CA . VAL A 1 83 ? -12.712 6.302 16.408 1.00 98.00 83 VAL A CA 1
ATOM 649 C C . VAL A 1 83 ? -14.226 6.244 16.624 1.00 98.00 83 VAL A C 1
ATOM 651 O O . VAL A 1 83 ? -14.768 5.178 16.901 1.00 98.00 83 VAL A O 1
ATOM 654 N N . GLU A 1 84 ? -14.927 7.363 16.426 1.00 97.88 84 GLU A N 1
ATOM 655 C CA . GLU A 1 84 ? -16.392 7.425 16.524 1.00 97.88 84 GLU A CA 1
ATOM 656 C C . GLU A 1 84 ? -17.071 6.447 15.547 1.00 97.88 84 GLU A C 1
ATOM 658 O O . GLU A 1 84 ? -17.977 5.706 15.927 1.00 97.88 84 GLU A O 1
ATOM 663 N N . LEU A 1 85 ? -16.626 6.427 14.286 1.00 97.44 85 LEU A N 1
ATOM 664 C CA . LEU A 1 85 ? -17.173 5.545 13.253 1.00 97.44 85 LEU A CA 1
ATOM 665 C C . LEU A 1 85 ? -16.863 4.069 13.519 1.00 97.44 85 LEU A C 1
ATOM 667 O O . LEU A 1 85 ? -17.726 3.227 13.298 1.00 97.44 85 LEU A O 1
ATOM 671 N N . ALA A 1 86 ? -15.662 3.759 14.009 1.00 97.19 86 ALA A N 1
ATOM 672 C CA . ALA A 1 86 ? -15.273 2.406 14.385 1.00 97.19 86 ALA A CA 1
ATOM 673 C C . ALA A 1 86 ? -16.152 1.881 15.529 1.00 97.19 86 ALA A C 1
ATOM 675 O O . ALA A 1 86 ? -16.717 0.797 15.409 1.00 97.19 86 ALA A O 1
ATOM 676 N N . LYS A 1 87 ? -16.381 2.698 16.568 1.00 97.25 87 LYS A N 1
ATOM 677 C CA . LYS A 1 87 ? -17.300 2.363 17.666 1.00 97.25 87 LYS A CA 1
ATOM 678 C C . LYS A 1 87 ? -18.725 2.117 17.164 1.00 97.25 87 LYS A C 1
ATOM 680 O O . LYS A 1 87 ? -19.346 1.133 17.545 1.00 97.25 87 LYS A O 1
ATOM 685 N N . LYS A 1 88 ? -19.241 2.981 16.280 1.00 97.00 88 LYS A N 1
ATOM 686 C CA . LYS A 1 88 ? -20.568 2.802 15.656 1.00 97.00 88 LYS A CA 1
ATOM 687 C C . LYS A 1 88 ? -20.664 1.530 14.813 1.00 97.00 88 LYS A C 1
ATOM 689 O O . LYS A 1 88 ? -21.737 0.952 14.717 1.00 97.00 88 LYS A O 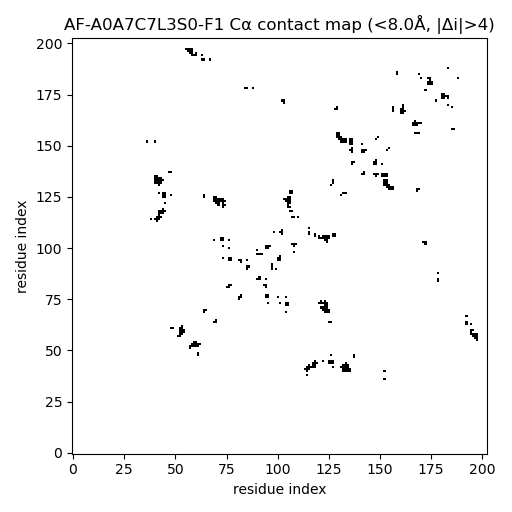1
ATOM 694 N N . ALA A 1 89 ? -19.553 1.105 14.219 1.00 95.19 89 ALA A N 1
ATOM 695 C CA . ALA A 1 89 ? -19.448 -0.136 13.463 1.00 95.19 89 ALA A CA 1
ATOM 696 C C . ALA A 1 89 ? -19.186 -1.375 14.344 1.00 95.19 89 ALA A C 1
ATOM 698 O O . ALA A 1 89 ? -18.964 -2.453 13.802 1.00 95.19 89 ALA A O 1
ATOM 699 N N . GLY A 1 90 ? -19.189 -1.236 15.677 1.00 96.19 90 GLY A N 1
ATOM 700 C CA . GLY A 1 90 ? -18.976 -2.346 16.609 1.00 96.19 90 GLY A CA 1
ATOM 701 C C . GLY A 1 90 ? -17.520 -2.803 16.735 1.00 96.19 90 GLY A C 1
ATOM 702 O O . GLY A 1 90 ? -17.275 -3.906 17.209 1.00 96.19 90 GLY A O 1
ATOM 703 N N . VAL A 1 91 ? -16.548 -1.991 16.308 1.00 96.00 91 VAL A N 1
ATOM 704 C CA . VAL A 1 91 ? -15.123 -2.299 16.495 1.00 96.00 91 VAL A CA 1
ATOM 705 C C . VAL A 1 91 ? -14.737 -2.026 17.946 1.00 96.00 91 VAL A C 1
ATOM 707 O O . VAL A 1 91 ? -14.874 -0.899 18.430 1.00 96.00 91 VAL A O 1
ATOM 710 N N . GLU A 1 92 ? -14.231 -3.050 18.625 1.00 94.56 92 GLU A N 1
ATOM 711 C CA . GLU A 1 92 ? -13.696 -2.930 19.979 1.00 94.56 92 GLU A CA 1
ATOM 712 C C . GLU A 1 92 ? -12.300 -2.289 19.981 1.00 94.56 92 GLU A C 1
ATOM 714 O O . GLU A 1 92 ? -11.468 -2.534 19.103 1.00 94.56 92 GLU A O 1
ATOM 719 N N . GLY A 1 93 ? -12.029 -1.466 20.997 1.00 95.38 93 GLY A N 1
ATOM 720 C CA . GLY A 1 93 ? -10.739 -0.803 21.166 1.00 95.38 93 GLY A CA 1
ATOM 721 C C . GLY A 1 93 ? -10.435 0.247 20.094 1.00 95.38 93 GLY A C 1
ATOM 722 O O . GLY A 1 93 ? -11.323 0.897 19.537 1.00 95.38 93 GLY A O 1
ATOM 723 N N . ASN A 1 94 ? -9.145 0.462 19.836 1.00 97.56 94 ASN A N 1
ATOM 724 C CA . ASN A 1 94 ? -8.710 1.485 18.898 1.00 97.56 94 ASN A CA 1
ATOM 725 C C . ASN A 1 94 ? -8.701 0.964 17.451 1.00 97.56 94 ASN A C 1
ATOM 727 O O . ASN A 1 94 ? -8.091 -0.072 17.164 1.00 97.56 94 ASN A O 1
ATOM 731 N N . PRO A 1 95 ? -9.226 1.723 16.471 1.00 97.81 95 PRO A N 1
ATOM 732 C CA . PRO A 1 95 ? -9.215 1.293 15.074 1.00 97.81 95 PRO A CA 1
ATOM 733 C C . PRO A 1 95 ? -7.800 1.118 14.494 1.00 97.81 95 PRO A C 1
ATOM 735 O O . PRO A 1 95 ? -7.612 0.332 13.574 1.00 97.81 95 PRO A O 1
ATOM 738 N N . TRP A 1 96 ? -6.773 1.803 15.013 1.00 97.94 96 TRP A N 1
ATOM 739 C CA . TRP A 1 96 ? -5.379 1.613 14.568 1.00 97.94 96 TRP A CA 1
ATOM 740 C C . TRP A 1 96 ? -4.694 0.363 15.146 1.00 97.94 96 TRP A C 1
ATOM 742 O O . TRP A 1 96 ? -3.543 0.094 14.798 1.00 97.94 96 TRP A O 1
ATOM 752 N N . GLU A 1 97 ? -5.383 -0.386 16.002 1.00 97.56 97 GLU A N 1
ATOM 753 C CA . GLU A 1 97 ? -4.965 -1.685 16.544 1.00 97.56 97 GLU A CA 1
ATOM 754 C C . GLU A 1 97 ? -5.847 -2.830 16.016 1.00 97.56 97 GLU A C 1
ATOM 756 O O . GLU A 1 97 ? -5.385 -3.966 15.932 1.00 97.56 97 GLU A O 1
ATOM 761 N N . SER A 1 98 ? -7.072 -2.522 15.576 1.00 97.25 98 SER A N 1
ATOM 762 C CA . SER A 1 98 ? -8.049 -3.478 15.041 1.00 97.25 98 SER A CA 1
ATOM 763 C C . SER A 1 98 ? -7.619 -4.095 13.693 1.00 97.25 98 SER A C 1
ATOM 765 O O . SER A 1 98 ? -7.451 -3.378 12.694 1.00 97.25 98 SER A O 1
ATOM 767 N N . PRO A 1 99 ? -7.496 -5.434 13.600 1.00 96.25 99 PRO A N 1
ATOM 768 C CA . PRO A 1 99 ? -7.270 -6.147 12.341 1.00 96.25 99 PRO A CA 1
ATOM 769 C C . PRO A 1 99 ? -8.279 -5.819 11.230 1.00 96.25 99 PRO A C 1
ATOM 771 O O . PRO A 1 99 ? -7.904 -5.720 10.055 1.00 96.25 99 PRO A O 1
ATOM 774 N N . GLU A 1 100 ? -9.542 -5.614 11.601 1.00 95.75 100 GLU A N 1
ATOM 775 C CA . GLU A 1 100 ? -10.663 -5.270 10.721 1.00 95.75 100 GLU A CA 1
ATOM 776 C C . GLU A 1 100 ? -10.414 -3.948 9.989 1.00 95.75 100 GLU A C 1
ATOM 778 O O . GLU A 1 100 ? -10.754 -3.809 8.813 1.00 95.75 100 GLU A O 1
ATOM 783 N N . CYS A 1 101 ? -9.762 -2.995 10.654 1.00 97.81 101 CYS A N 1
ATOM 784 C CA . CYS A 1 101 ? -9.377 -1.716 10.069 1.00 97.81 101 CYS A CA 1
ATOM 785 C C . CYS A 1 101 ? -8.026 -1.814 9.337 1.00 97.81 101 CYS A C 1
ATOM 787 O O . CYS A 1 101 ? -7.853 -1.319 8.214 1.00 97.81 101 CYS A O 1
ATOM 789 N N . LEU A 1 102 ? -7.047 -2.488 9.947 1.00 97.75 102 LEU A N 1
ATOM 790 C CA . LEU A 1 102 ? -5.674 -2.543 9.446 1.00 97.75 102 LEU A CA 1
ATOM 791 C C . LEU A 1 102 ? -5.536 -3.320 8.130 1.00 97.75 102 LEU A C 1
ATOM 793 O O . LEU A 1 102 ? -4.666 -2.965 7.328 1.00 97.75 102 LEU A O 1
ATOM 797 N N . LYS A 1 103 ? -6.423 -4.287 7.837 1.00 96.38 103 LYS A N 1
ATOM 798 C CA . LYS A 1 103 ? -6.459 -4.995 6.536 1.00 96.38 103 LYS A CA 1
ATOM 799 C C . LYS A 1 103 ? -6.575 -4.048 5.332 1.00 96.38 103 LYS A C 1
ATOM 801 O O . LYS A 1 103 ? -6.045 -4.354 4.263 1.00 96.38 103 LYS A O 1
ATOM 806 N N . CYS A 1 104 ? -7.223 -2.893 5.514 1.00 97.62 104 CYS A N 1
ATOM 807 C CA . CYS A 1 104 ? -7.431 -1.886 4.471 1.00 97.62 104 CYS A CA 1
ATOM 808 C C . CYS A 1 104 ? -6.496 -0.678 4.597 1.00 97.62 104 CYS A C 1
ATOM 810 O O . CYS A 1 104 ? -6.200 -0.030 3.595 1.00 97.62 104 CYS A O 1
ATOM 812 N N . HIS A 1 105 ? -6.030 -0.367 5.809 1.00 98.38 105 HIS A N 1
ATOM 813 C CA . HIS A 1 105 ? -5.270 0.852 6.097 1.00 98.38 105 HIS A CA 1
ATOM 814 C C . HIS A 1 105 ? -3.757 0.648 6.175 1.00 98.38 105 HIS A C 1
ATOM 816 O O . HIS A 1 105 ? -3.011 1.628 6.152 1.00 98.38 105 HIS A O 1
ATOM 822 N N . VAL A 1 106 ? -3.287 -0.600 6.219 1.00 98.31 106 VAL A N 1
ATOM 823 C CA . VAL A 1 106 ? -1.865 -0.936 6.220 1.00 98.31 106 VAL A CA 1
ATOM 824 C C . VAL A 1 106 ? -1.575 -1.949 5.123 1.00 98.31 106 VAL A C 1
ATOM 826 O O . VAL A 1 106 ? -2.159 -3.027 5.051 1.00 98.31 106 VAL A O 1
ATOM 829 N N . THR A 1 107 ? -0.595 -1.619 4.279 1.00 98.25 107 THR A N 1
ATOM 830 C CA . THR A 1 107 ? -0.094 -2.526 3.236 1.00 98.25 107 THR A CA 1
ATOM 831 C C . THR A 1 107 ? 0.171 -3.901 3.814 1.00 98.25 107 THR A C 1
ATOM 833 O O . THR A 1 107 ? 0.980 -3.990 4.726 1.00 98.25 107 THR A O 1
ATOM 836 N N . ALA A 1 108 ? -0.422 -4.954 3.251 1.00 96.38 108 ALA A N 1
ATOM 837 C CA . ALA A 1 108 ? -0.114 -6.354 3.551 1.00 96.38 108 ALA A CA 1
ATOM 838 C C . ALA A 1 108 ? -0.319 -6.792 5.009 1.00 96.38 108 ALA A C 1
ATOM 840 O O . ALA A 1 108 ? 0.392 -7.693 5.457 1.00 96.38 108 ALA A O 1
ATOM 841 N N . PHE A 1 109 ? -1.175 -6.115 5.782 1.00 96.69 109 PHE A N 1
ATOM 842 C CA . PHE A 1 109 ? -1.410 -6.449 7.194 1.00 96.69 109 PHE A CA 1
ATOM 843 C C . PHE A 1 109 ? -1.770 -7.933 7.399 1.00 96.69 109 PHE A C 1
ATOM 845 O O . PHE A 1 109 ? -1.278 -8.568 8.323 1.00 96.69 109 PHE A O 1
ATOM 852 N N . ASP A 1 110 ? -2.509 -8.499 6.446 1.00 93.44 110 ASP A N 1
ATOM 853 C CA . ASP A 1 110 ? -2.911 -9.904 6.329 1.00 93.44 110 ASP A CA 1
ATOM 854 C C . ASP A 1 110 ? -1.778 -10.881 5.944 1.00 93.44 110 ASP A C 1
ATOM 856 O O . ASP A 1 110 ? -1.962 -12.100 5.936 1.00 93.44 110 ASP A O 1
ATOM 860 N N . ALA A 1 111 ? -0.588 -10.389 5.591 1.00 94.94 111 ALA A N 1
ATOM 861 C CA . ALA A 1 111 ? 0.539 -11.239 5.225 1.00 94.94 111 ALA A CA 1
ATOM 862 C C . ALA A 1 111 ? 1.272 -11.787 6.458 1.00 94.94 111 ALA A C 1
ATOM 864 O O . ALA A 1 111 ? 1.446 -11.097 7.461 1.00 94.94 111 ALA A O 1
ATOM 865 N N . LYS A 1 112 ? 1.831 -13.002 6.326 1.00 95.50 112 LYS A N 1
ATOM 866 C CA . LYS A 1 112 ? 2.678 -13.625 7.360 1.00 95.50 112 LYS A CA 1
ATOM 867 C C . LYS A 1 112 ? 3.737 -12.622 7.862 1.00 95.50 112 LYS A C 1
ATOM 869 O O . LYS A 1 112 ? 4.462 -12.084 7.015 1.00 95.50 112 LYS A O 1
ATOM 874 N N . PRO A 1 113 ? 3.923 -12.432 9.185 1.00 94.06 113 PRO A N 1
ATOM 875 C CA . PRO A 1 113 ? 4.836 -11.424 9.739 1.00 94.06 113 PRO A CA 1
ATOM 876 C C . PRO A 1 113 ? 6.240 -11.448 9.121 1.00 94.06 113 PRO A C 1
ATOM 878 O O . PRO A 1 113 ? 6.794 -10.411 8.752 1.00 94.06 113 PRO A O 1
ATOM 881 N N . LYS A 1 114 ? 6.782 -12.651 8.877 1.00 95.19 114 LYS A N 1
ATOM 882 C CA . LYS A 1 114 ? 8.098 -12.838 8.246 1.00 95.19 114 LYS A CA 1
ATOM 883 C C . LYS A 1 114 ? 8.230 -12.228 6.845 1.00 95.19 114 LYS A C 1
ATOM 885 O O . LYS A 1 114 ? 9.332 -11.850 6.461 1.00 95.19 114 LYS A O 1
ATOM 890 N N . LEU A 1 115 ? 7.134 -12.119 6.094 1.00 96.62 115 LEU A N 1
ATOM 891 C CA . LEU A 1 115 ? 7.122 -11.561 4.741 1.00 96.62 115 LEU A CA 1
ATOM 892 C C . LEU A 1 115 ? 6.993 -10.039 4.743 1.00 96.62 115 LEU A C 1
ATOM 894 O O . LEU A 1 115 ? 7.408 -9.412 3.776 1.00 96.62 115 LEU A O 1
ATOM 898 N N . ARG A 1 116 ? 6.441 -9.444 5.805 1.00 95.88 116 ARG A N 1
ATOM 899 C CA . ARG A 1 116 ? 6.142 -8.006 5.894 1.00 95.88 116 ARG A CA 1
ATOM 900 C C . ARG A 1 116 ? 7.040 -7.226 6.857 1.00 95.88 116 ARG A C 1
ATOM 902 O O . ARG A 1 116 ? 6.739 -6.077 7.143 1.00 95.88 116 ARG A O 1
ATOM 909 N N . LYS A 1 117 ? 8.164 -7.795 7.312 1.00 95.94 117 LYS A N 1
ATOM 910 C CA . LYS A 1 117 ? 9.088 -7.172 8.292 1.00 95.94 117 LYS A CA 1
ATOM 911 C C . LYS A 1 117 ? 9.542 -5.743 7.945 1.00 95.94 117 LYS A C 1
ATOM 913 O O . LYS A 1 117 ? 9.966 -5.006 8.826 1.00 95.94 117 LYS A O 1
ATOM 918 N N . LYS A 1 118 ? 9.539 -5.364 6.661 1.00 96.69 118 LYS A N 1
ATOM 919 C CA . LYS A 1 118 ? 9.949 -4.027 6.187 1.00 96.69 118 LYS A CA 1
ATOM 920 C C . LYS A 1 118 ? 8.779 -3.051 6.013 1.00 96.69 118 LYS A C 1
ATOM 922 O O . LYS A 1 118 ? 9.009 -1.886 5.686 1.00 96.69 118 LYS A O 1
ATOM 927 N N . ILE A 1 119 ? 7.545 -3.505 6.222 1.00 97.44 119 ILE A N 1
ATOM 928 C CA . ILE A 1 119 ? 6.365 -2.648 6.238 1.00 97.44 119 ILE A CA 1
ATOM 929 C C . ILE A 1 119 ? 6.260 -1.978 7.604 1.00 97.44 119 ILE A C 1
ATOM 931 O O . ILE A 1 119 ? 6.365 -2.629 8.637 1.00 97.44 119 ILE A O 1
ATOM 935 N N . LYS A 1 120 ? 6.026 -0.669 7.580 1.00 96.75 120 LYS A N 1
ATOM 936 C CA . LYS A 1 120 ? 5.675 0.127 8.752 1.00 96.75 120 LYS A CA 1
ATOM 937 C C . LYS A 1 120 ? 4.223 0.559 8.626 1.00 96.75 120 LYS A C 1
ATOM 939 O O . LYS A 1 120 ? 3.821 0.938 7.522 1.00 96.75 120 LYS A O 1
ATOM 944 N N . ASN A 1 121 ? 3.465 0.507 9.716 1.00 96.88 121 ASN A N 1
ATOM 945 C CA . ASN A 1 121 ? 2.045 0.856 9.704 1.00 96.88 121 ASN A CA 1
ATOM 946 C C . ASN A 1 121 ? 1.845 2.320 9.293 1.00 96.88 121 ASN A C 1
ATOM 948 O O . ASN A 1 121 ? 0.962 2.622 8.498 1.00 96.88 121 ASN A O 1
ATOM 952 N N . GLU A 1 122 ? 2.754 3.204 9.702 1.00 96.69 122 GLU A N 1
ATOM 953 C CA . GLU A 1 122 ? 2.732 4.643 9.416 1.00 96.69 122 GLU A CA 1
ATOM 954 C C . GLU A 1 122 ? 2.859 4.965 7.921 1.00 96.69 122 GLU A C 1
ATOM 956 O O . GLU A 1 122 ? 2.510 6.062 7.500 1.00 96.69 122 GLU A O 1
ATOM 961 N N . ASN A 1 123 ? 3.322 4.013 7.101 1.00 96.62 123 ASN A N 1
ATOM 962 C CA . ASN A 1 123 ? 3.349 4.172 5.645 1.00 96.62 123 ASN A CA 1
ATOM 963 C C . ASN A 1 123 ? 1.978 3.915 4.993 1.00 96.62 123 ASN A C 1
ATOM 965 O O . ASN A 1 123 ? 1.861 4.014 3.773 1.00 96.62 123 ASN A O 1
ATOM 969 N N . GLY A 1 124 ? 0.965 3.515 5.764 1.00 98.38 124 GLY A N 1
ATOM 970 C CA . GLY A 1 124 ? -0.382 3.254 5.278 1.00 98.38 124 GLY A CA 1
ATOM 971 C C . GLY A 1 124 ? -0.444 2.247 4.123 1.00 98.38 124 GLY A C 1
ATOM 972 O O . GLY A 1 124 ? 0.233 1.205 4.098 1.00 98.38 124 GLY A O 1
ATOM 973 N N . VAL A 1 125 ? -1.263 2.580 3.127 1.00 98.56 125 VAL A N 1
ATOM 974 C CA . VAL A 1 125 ? -1.373 1.853 1.861 1.00 98.56 125 VAL A CA 1
ATOM 975 C C . VAL A 1 125 ? -0.269 2.358 0.929 1.00 98.56 125 VAL A C 1
ATOM 977 O O . VAL A 1 125 ? -0.313 3.467 0.405 1.00 98.56 125 VAL A O 1
ATOM 980 N N . SER A 1 126 ? 0.761 1.541 0.748 1.00 98.00 126 SER A N 1
ATOM 981 C CA . SER A 1 126 ? 2.010 1.849 0.055 1.00 98.00 126 SER A CA 1
ATOM 982 C C . SER A 1 126 ? 2.094 1.141 -1.297 1.00 98.00 126 SER A C 1
ATOM 984 O O . SER A 1 126 ? 1.170 0.436 -1.703 1.00 98.00 126 SER A O 1
ATOM 986 N N . CYS A 1 127 ? 3.213 1.319 -2.006 1.00 98.12 127 CYS A N 1
ATOM 987 C CA . CYS A 1 127 ? 3.427 0.820 -3.368 1.00 98.12 127 CYS A CA 1
ATOM 988 C C . CYS A 1 127 ? 3.012 -0.652 -3.544 1.00 98.12 127 CYS A C 1
ATOM 990 O O . CYS A 1 127 ? 2.349 -1.015 -4.514 1.00 98.12 127 CYS A O 1
ATOM 992 N N . GLU A 1 128 ? 3.381 -1.499 -2.585 1.00 98.19 128 GLU A N 1
ATOM 993 C CA . GLU A 1 128 ? 3.216 -2.952 -2.659 1.00 98.19 128 GLU A CA 1
ATOM 994 C C . GLU A 1 128 ? 1.781 -3.427 -2.372 1.00 98.19 128 GLU A C 1
ATOM 996 O O . GLU A 1 128 ? 1.457 -4.580 -2.647 1.00 98.19 128 GLU A O 1
ATOM 1001 N N . ALA A 1 129 ? 0.891 -2.548 -1.890 1.00 97.88 129 ALA A N 1
ATOM 1002 C CA . ALA A 1 129 ? -0.534 -2.863 -1.763 1.00 97.88 129 ALA A CA 1
ATOM 1003 C C . ALA A 1 129 ? -1.196 -3.034 -3.141 1.00 97.88 129 ALA A C 1
ATOM 1005 O O . ALA A 1 129 ? -2.057 -3.898 -3.308 1.00 97.88 129 ALA A O 1
ATOM 1006 N N . CYS A 1 130 ? -0.739 -2.256 -4.130 1.00 97.31 130 CYS A N 1
ATOM 1007 C CA . CYS A 1 130 ? -1.202 -2.339 -5.514 1.00 97.31 130 CYS A CA 1
ATOM 1008 C C . CYS A 1 130 ? -0.273 -3.172 -6.402 1.00 97.31 130 CYS A C 1
ATOM 1010 O O . CYS A 1 130 ? -0.735 -3.904 -7.274 1.00 97.31 130 CYS A O 1
ATOM 1012 N N . HIS A 1 131 ? 1.041 -3.063 -6.188 1.00 97.38 131 HIS A N 1
ATOM 1013 C CA . HIS A 1 131 ? 2.052 -3.683 -7.046 1.00 97.38 131 HIS A CA 1
ATOM 1014 C C . HIS A 1 131 ? 2.519 -5.068 -6.585 1.00 97.38 131 HIS A C 1
ATOM 1016 O O . HIS A 1 131 ? 3.248 -5.733 -7.319 1.00 97.38 131 HIS A O 1
ATOM 1022 N N . GLY A 1 132 ? 2.043 -5.544 -5.432 1.00 96.62 132 GLY A N 1
ATOM 1023 C CA . GLY A 1 132 ? 2.450 -6.821 -4.851 1.00 96.62 132 GLY A CA 1
ATOM 1024 C C . GLY A 1 132 ? 3.804 -6.757 -4.125 1.00 96.62 132 GLY A C 1
ATOM 1025 O O . GLY A 1 132 ? 4.430 -5.701 -4.071 1.00 96.62 132 GLY A O 1
ATOM 1026 N N . PRO A 1 133 ? 4.253 -7.878 -3.531 1.00 97.62 133 PRO A N 1
ATOM 1027 C CA . PRO A 1 133 ? 5.523 -7.963 -2.805 1.00 97.62 133 PRO A CA 1
ATOM 1028 C C . PRO A 1 133 ? 6.735 -7.820 -3.740 1.00 97.62 133 PRO A C 1
ATOM 1030 O O . PRO A 1 133 ? 6.915 -8.592 -4.682 1.00 97.62 133 PRO A O 1
ATOM 1033 N N . GLY A 1 134 ? 7.597 -6.846 -3.454 1.00 97.88 134 GLY A N 1
ATOM 1034 C CA . GLY A 1 134 ? 8.672 -6.405 -4.338 1.00 97.88 134 GLY A CA 1
ATOM 1035 C C . GLY A 1 134 ? 9.962 -7.214 -4.308 1.00 97.88 134 GLY A C 1
ATOM 1036 O O . GLY A 1 134 ? 10.876 -6.897 -5.074 1.00 97.88 134 GLY A O 1
ATOM 1037 N N . SER A 1 135 ? 10.101 -8.246 -3.468 1.00 97.94 135 SER A N 1
ATOM 1038 C CA . SER A 1 135 ? 11.374 -8.982 -3.379 1.00 97.94 135 SER A CA 1
ATOM 1039 C C . SER A 1 135 ? 11.762 -9.685 -4.684 1.00 97.94 135 SER A C 1
ATOM 1041 O O . SER A 1 135 ? 12.952 -9.818 -4.966 1.00 97.94 135 SER A O 1
ATOM 1043 N N . GLY A 1 136 ? 10.781 -10.072 -5.508 1.00 97.12 136 GLY A N 1
ATOM 1044 C CA . GLY A 1 136 ? 11.016 -10.701 -6.808 1.00 97.12 136 GLY A CA 1
ATOM 1045 C C . GLY A 1 136 ? 11.418 -9.728 -7.917 1.00 97.12 136 GLY A C 1
ATOM 1046 O O . GLY A 1 136 ? 12.245 -10.070 -8.761 1.00 97.12 136 GLY A O 1
ATOM 1047 N N . TYR A 1 137 ? 10.877 -8.507 -7.914 1.00 97.38 137 TYR A N 1
ATOM 1048 C CA . TYR A 1 137 ? 11.013 -7.582 -9.044 1.00 97.38 137 TYR A CA 1
ATOM 1049 C C . TYR A 1 137 ? 11.783 -6.296 -8.732 1.00 97.38 137 TYR A C 1
ATOM 1051 O O . TYR A 1 137 ? 12.039 -5.529 -9.648 1.00 97.38 137 TYR A O 1
ATOM 1059 N N . SER A 1 138 ? 12.179 -6.032 -7.482 1.00 96.44 138 SER A N 1
ATOM 1060 C CA . SER A 1 138 ? 12.881 -4.788 -7.104 1.00 96.44 138 SER A CA 1
ATOM 1061 C C . SER A 1 138 ? 14.346 -4.714 -7.552 1.00 96.44 138 SER A C 1
ATOM 1063 O O . SER A 1 138 ? 14.978 -3.666 -7.412 1.00 96.44 138 SER A O 1
ATOM 1065 N N . LYS A 1 139 ? 14.911 -5.806 -8.083 1.00 95.69 139 LYS A N 1
ATOM 1066 C CA . LYS A 1 139 ? 16.254 -5.807 -8.680 1.00 95.69 139 LYS A CA 1
ATOM 1067 C C . LYS A 1 139 ? 16.215 -5.084 -10.025 1.00 95.69 139 LYS A C 1
ATOM 1069 O O . LYS A 1 139 ? 15.369 -5.397 -10.861 1.00 95.69 139 LYS A O 1
ATOM 1074 N N . LEU A 1 140 ? 17.165 -4.176 -10.265 1.00 94.56 140 LEU A N 1
ATOM 1075 C CA . LEU A 1 140 ? 17.202 -3.359 -11.484 1.00 94.56 140 LEU A CA 1
ATOM 1076 C C . LEU A 1 140 ? 17.197 -4.206 -12.768 1.00 94.56 140 LEU A C 1
ATOM 1078 O O . LEU A 1 140 ? 16.486 -3.886 -13.719 1.00 94.56 140 LEU A O 1
ATOM 1082 N N . SER A 1 141 ? 17.941 -5.316 -12.767 1.00 96.25 141 SER A N 1
ATOM 1083 C CA . SER A 1 141 ? 18.022 -6.265 -13.884 1.00 96.25 141 SER A CA 1
ATOM 1084 C C . SER A 1 141 ? 16.683 -6.916 -14.247 1.00 96.25 141 SER A C 1
ATOM 1086 O O . SER A 1 141 ? 16.503 -7.309 -15.396 1.00 96.25 141 SER A O 1
ATOM 1088 N N . ILE A 1 142 ? 15.740 -6.989 -13.302 1.00 97.12 142 ILE A N 1
ATOM 1089 C CA . ILE A 1 142 ? 14.389 -7.522 -13.502 1.00 97.12 142 ILE A CA 1
ATOM 1090 C C . ILE A 1 142 ? 13.399 -6.390 -13.784 1.00 97.12 142 ILE A C 1
ATOM 1092 O O . ILE A 1 142 ? 12.633 -6.467 -14.741 1.00 97.12 142 ILE A O 1
ATOM 1096 N N . MET A 1 143 ? 13.428 -5.317 -12.987 1.00 94.38 143 MET A N 1
ATOM 1097 C CA . MET A 1 143 ? 12.434 -4.240 -13.058 1.00 94.38 143 MET A CA 1
ATOM 1098 C C . MET A 1 143 ? 12.458 -3.469 -14.381 1.00 94.38 143 MET A C 1
ATOM 1100 O O . MET A 1 143 ? 11.431 -2.931 -14.792 1.00 94.38 143 MET A O 1
ATOM 1104 N N . LYS A 1 144 ? 13.626 -3.399 -15.041 1.00 93.38 144 LYS A N 1
ATOM 1105 C CA . LYS A 1 144 ? 13.789 -2.699 -16.323 1.00 93.38 144 LYS A CA 1
ATOM 1106 C C . LYS A 1 144 ? 12.931 -3.310 -17.436 1.00 93.38 144 LYS A C 1
ATOM 1108 O O . LYS A 1 144 ? 12.548 -2.610 -18.366 1.00 93.38 144 LYS A O 1
ATOM 1113 N N . GLU A 1 145 ? 12.596 -4.593 -17.315 1.00 96.00 145 GLU A N 1
ATOM 1114 C CA . GLU A 1 145 ? 11.779 -5.332 -18.269 1.00 96.00 145 GLU A CA 1
ATOM 1115 C C . GLU A 1 145 ? 10.441 -5.702 -17.628 1.00 96.00 145 GLU A C 1
ATOM 1117 O O . GLU A 1 145 ? 10.336 -6.630 -16.826 1.00 96.00 145 GLU A O 1
ATOM 1122 N N . ARG A 1 146 ? 9.375 -4.998 -18.021 1.00 93.94 146 ARG A N 1
ATOM 1123 C CA . ARG A 1 146 ? 8.040 -5.157 -17.423 1.00 93.94 146 ARG A CA 1
ATOM 1124 C C . ARG A 1 146 ? 7.550 -6.608 -17.410 1.00 93.94 146 ARG A C 1
ATOM 1126 O O . ARG A 1 146 ? 6.991 -7.039 -16.408 1.00 93.94 146 ARG A O 1
ATOM 1133 N N . LYS A 1 147 ? 7.778 -7.371 -18.486 1.00 96.56 147 LYS A N 1
ATOM 1134 C CA . LYS A 1 147 ? 7.381 -8.789 -18.570 1.00 96.56 147 LYS A CA 1
ATOM 1135 C C . LYS A 1 147 ? 8.098 -9.641 -17.516 1.00 96.56 147 LYS A C 1
ATOM 1137 O O . LYS A 1 147 ? 7.441 -10.425 -16.836 1.00 96.56 147 LYS A O 1
ATOM 1142 N N . LYS A 1 148 ? 9.409 -9.437 -17.323 1.00 97.56 148 LYS A N 1
ATOM 1143 C CA . LYS A 1 148 ? 10.191 -10.120 -16.278 1.00 97.56 148 LYS A CA 1
ATOM 1144 C C . LYS A 1 148 ? 9.719 -9.720 -14.883 1.00 97.56 148 LYS A C 1
ATOM 1146 O O . LYS A 1 148 ? 9.508 -10.589 -14.046 1.00 97.56 148 LYS A O 1
ATOM 1151 N N . ALA A 1 149 ? 9.477 -8.431 -14.651 1.00 97.56 149 ALA A N 1
ATOM 1152 C CA . ALA A 1 149 ? 8.943 -7.948 -13.380 1.00 97.56 149 ALA A CA 1
ATOM 1153 C C . ALA A 1 149 ? 7.579 -8.574 -13.046 1.00 97.56 149 ALA A C 1
ATOM 1155 O O . ALA A 1 149 ? 7.374 -9.029 -11.924 1.00 97.56 149 ALA A O 1
ATOM 1156 N N . MET A 1 150 ? 6.665 -8.646 -14.021 1.00 96.81 150 MET A N 1
ATOM 1157 C CA . MET A 1 150 ? 5.349 -9.276 -13.848 1.00 96.81 150 MET A CA 1
ATOM 1158 C C . MET A 1 150 ? 5.462 -10.778 -13.572 1.00 96.81 150 MET A C 1
ATOM 1160 O O . MET A 1 150 ? 4.816 -11.274 -12.652 1.00 96.81 150 MET A O 1
ATOM 1164 N N . ALA A 1 151 ? 6.338 -11.491 -14.288 1.00 96.56 151 ALA A N 1
ATOM 1165 C CA . ALA A 1 151 ? 6.641 -12.897 -14.001 1.00 96.56 151 ALA A CA 1
ATOM 1166 C C . ALA A 1 151 ? 7.252 -13.096 -12.599 1.00 96.56 151 ALA A C 1
ATOM 1168 O O . ALA A 1 151 ? 7.050 -14.131 -11.969 1.00 96.56 151 ALA A O 1
ATOM 1169 N N . ALA A 1 152 ? 7.953 -12.083 -12.085 1.00 97.19 152 ALA A N 1
ATOM 1170 C CA . ALA A 1 152 ? 8.530 -12.055 -10.746 1.00 97.19 152 ALA A CA 1
ATOM 1171 C C . ALA A 1 152 ? 7.594 -11.465 -9.668 1.00 97.19 152 ALA A C 1
ATOM 1173 O O . ALA A 1 152 ? 8.053 -11.114 -8.582 1.00 97.19 152 ALA A O 1
ATOM 1174 N N . GLY A 1 153 ? 6.290 -11.355 -9.948 1.00 95.88 153 GLY A N 1
ATOM 1175 C CA . GLY A 1 153 ? 5.267 -11.004 -8.959 1.00 95.88 153 GLY A CA 1
ATOM 1176 C C . GLY A 1 153 ? 4.762 -9.560 -8.995 1.00 95.88 153 GLY A C 1
ATOM 1177 O O . GLY A 1 153 ? 3.875 -9.235 -8.204 1.00 95.88 153 GLY A O 1
ATOM 1178 N N . LEU A 1 154 ? 5.261 -8.709 -9.903 1.00 97.06 154 LEU A N 1
ATOM 1179 C CA . LEU A 1 154 ? 4.726 -7.356 -10.087 1.00 97.06 154 LEU A CA 1
ATOM 1180 C C . LEU A 1 154 ? 3.270 -7.420 -10.552 1.00 97.06 154 LEU A C 1
ATOM 1182 O O . LEU A 1 154 ? 2.946 -8.016 -11.582 1.00 97.06 154 LEU A O 1
ATOM 1186 N N . ARG A 1 155 ? 2.408 -6.704 -9.839 1.00 96.31 155 ARG A N 1
ATOM 1187 C CA . ARG A 1 155 ? 1.012 -6.481 -10.209 1.00 96.31 155 ARG A CA 1
ATOM 1188 C C . ARG A 1 155 ? 0.838 -5.094 -10.801 1.00 96.31 155 ARG A C 1
ATOM 1190 O O . ARG A 1 155 ? 1.490 -4.128 -10.409 1.00 96.31 155 ARG A O 1
ATOM 1197 N N . MET A 1 156 ? -0.051 -5.007 -11.777 1.00 94.94 156 MET A N 1
ATOM 1198 C CA . MET A 1 156 ? -0.417 -3.759 -12.430 1.00 94.94 156 MET A CA 1
ATOM 1199 C C . MET A 1 156 ? -1.938 -3.730 -12.474 1.00 94.94 156 MET A C 1
ATOM 1201 O O . MET A 1 156 ? -2.490 -4.497 -13.262 1.00 94.94 156 MET A O 1
ATOM 1205 N N . PRO A 1 157 ? -2.590 -2.917 -11.625 1.00 94.50 157 PRO A N 1
ATOM 1206 C CA . PRO A 1 157 ? -4.045 -2.896 -11.525 1.00 94.50 157 PRO A CA 1
ATOM 1207 C C . PRO A 1 157 ? -4.696 -2.569 -12.867 1.00 94.50 157 PRO A C 1
ATOM 1209 O O . PRO A 1 157 ? -4.221 -1.693 -13.597 1.00 94.50 157 PRO A O 1
ATOM 1212 N N . LYS A 1 158 ? -5.776 -3.277 -13.191 1.00 95.25 158 LYS A N 1
ATOM 1213 C CA . LYS A 1 158 ? -6.589 -3.049 -14.387 1.00 95.25 158 LYS A CA 1
ATOM 1214 C C . LYS A 1 158 ? -8.051 -3.137 -13.994 1.00 95.25 158 LYS A C 1
ATOM 1216 O O . LYS A 1 158 ? -8.419 -4.008 -13.217 1.00 95.25 158 LYS A O 1
ATOM 1221 N N . GLU A 1 159 ? -8.879 -2.306 -14.613 1.00 96.19 159 GLU A N 1
ATOM 1222 C CA . GLU A 1 159 ? -10.324 -2.280 -14.370 1.00 96.19 159 GLU A CA 1
ATOM 1223 C C . GLU A 1 159 ? -10.962 -3.669 -14.511 1.00 96.19 159 GLU A C 1
ATOM 1225 O O . GLU A 1 159 ? -11.708 -4.113 -13.645 1.00 96.19 159 GLU A O 1
ATOM 1230 N N . LYS A 1 160 ? -10.585 -4.409 -15.560 1.00 96.00 160 LYS A N 1
ATOM 1231 C CA . LYS A 1 160 ? -11.098 -5.762 -15.813 1.00 96.00 160 LYS A CA 1
ATOM 1232 C C . LYS A 1 160 ? -10.783 -6.778 -14.710 1.00 96.00 160 LYS A C 1
ATOM 1234 O O . LYS A 1 160 ? -11.476 -7.784 -14.609 1.00 96.00 160 LYS A O 1
ATOM 1239 N N . ASP A 1 161 ? -9.743 -6.534 -13.914 1.00 96.19 161 ASP A N 1
ATOM 1240 C CA . ASP A 1 161 ? -9.317 -7.441 -12.849 1.00 96.19 161 ASP A CA 1
ATOM 1241 C C . ASP A 1 161 ? -10.132 -7.216 -11.560 1.00 96.19 161 ASP A C 1
ATOM 1243 O O . ASP A 1 161 ? -10.128 -8.077 -10.685 1.00 96.19 161 ASP A O 1
ATOM 1247 N N . GLU A 1 162 ? -10.868 -6.102 -11.437 1.00 96.12 162 GLU A N 1
ATOM 1248 C CA . GLU A 1 162 ? -11.634 -5.763 -10.225 1.00 96.12 162 GLU A CA 1
ATOM 1249 C C . GLU A 1 162 ? -12.838 -6.681 -9.981 1.00 96.12 162 GLU A C 1
ATOM 1251 O O . GLU A 1 162 ? -13.262 -6.841 -8.839 1.00 96.12 162 GLU A O 1
ATOM 1256 N N . LYS A 1 163 ? -13.349 -7.342 -11.027 1.00 94.00 163 LYS A N 1
ATOM 1257 C CA . LYS A 1 163 ? -14.422 -8.343 -10.907 1.00 94.00 163 LYS A CA 1
ATOM 1258 C C . LYS A 1 163 ? -13.927 -9.701 -10.400 1.00 94.00 163 LYS A C 1
ATOM 1260 O O . LYS A 1 163 ? -14.739 -10.527 -10.002 1.00 94.00 163 LYS A O 1
ATOM 1265 N N . ASP A 1 164 ? -12.618 -9.953 -10.421 1.00 95.44 164 ASP A N 1
ATOM 1266 C CA . ASP A 1 164 ? -12.029 -11.226 -10.000 1.00 95.44 164 ASP A CA 1
ATOM 1267 C C . ASP A 1 164 ? -11.510 -11.107 -8.554 1.00 95.44 164 ASP A C 1
ATOM 1269 O O . ASP A 1 164 ? -10.516 -10.413 -8.319 1.00 95.44 164 ASP A O 1
ATOM 1273 N N . PRO A 1 165 ? -12.095 -11.815 -7.567 1.00 92.06 165 PRO A N 1
ATOM 1274 C CA . PRO A 1 165 ? -11.658 -11.755 -6.170 1.00 92.06 165 PRO A CA 1
ATOM 1275 C C . PRO A 1 165 ? -10.176 -12.090 -5.949 1.00 92.06 165 PRO A C 1
ATOM 1277 O O . PRO A 1 165 ? -9.585 -11.653 -4.960 1.00 92.06 165 PRO A O 1
ATOM 1280 N N . LYS A 1 166 ? -9.557 -12.850 -6.863 1.00 91.06 166 LYS A N 1
AT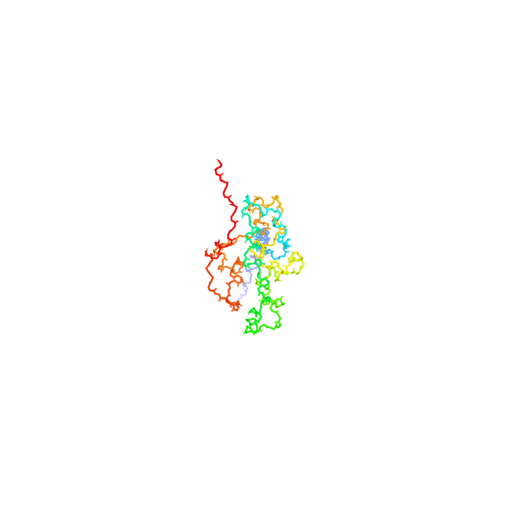OM 1281 C CA . LYS A 1 166 ? -8.143 -13.244 -6.797 1.00 91.06 166 LYS A CA 1
ATOM 1282 C C . LYS A 1 166 ? -7.205 -12.202 -7.411 1.00 91.06 166 LYS A C 1
ATOM 1284 O O . LYS A 1 166 ? -6.006 -12.242 -7.123 1.00 91.06 166 LYS A O 1
ATOM 1289 N N . LYS A 1 167 ? -7.713 -11.291 -8.250 1.00 93.12 167 LYS A N 1
ATOM 1290 C CA . LYS A 1 167 ? -6.907 -10.295 -8.984 1.00 93.12 167 LYS A CA 1
ATOM 1291 C C . LYS A 1 167 ? -7.228 -8.846 -8.621 1.00 93.12 167 LYS A C 1
ATOM 1293 O O . LYS A 1 167 ? -6.361 -7.989 -8.809 1.00 93.12 167 LYS A O 1
ATOM 1298 N N . ARG A 1 168 ? -8.421 -8.581 -8.079 1.00 95.50 168 ARG A N 1
ATOM 1299 C CA . ARG A 1 168 ? -8.869 -7.244 -7.685 1.00 95.50 168 ARG A CA 1
ATOM 1300 C C . ARG A 1 168 ? -7.854 -6.568 -6.780 1.00 95.50 168 ARG A C 1
ATOM 1302 O O . ARG A 1 168 ? -7.260 -7.199 -5.901 1.00 95.50 168 ARG A O 1
ATOM 1309 N N . THR A 1 169 ? -7.651 -5.276 -6.994 1.00 96.62 169 THR A N 1
ATOM 1310 C CA . THR A 1 169 ? -6.702 -4.487 -6.211 1.00 96.62 169 THR A CA 1
ATOM 1311 C C . THR A 1 169 ? -7.422 -3.384 -5.456 1.00 96.62 169 THR A C 1
ATOM 1313 O O . THR A 1 169 ? -7.235 -3.260 -4.248 1.00 96.62 169 THR A O 1
ATOM 1316 N N . CYS A 1 170 ? -8.259 -2.605 -6.139 1.00 96.88 170 CYS A N 1
ATOM 1317 C CA . CYS A 1 170 ? -8.906 -1.431 -5.560 1.00 96.88 170 CYS A CA 1
ATOM 1318 C C . CYS A 1 170 ? -10.078 -1.825 -4.654 1.00 96.88 170 CYS A C 1
ATOM 1320 O O . CYS A 1 170 ? -10.160 -1.408 -3.497 1.00 96.88 170 CYS A O 1
ATOM 1322 N N . THR A 1 171 ? -10.943 -2.708 -5.146 1.00 96.44 171 THR A N 1
ATOM 1323 C CA . THR A 1 171 ? -12.153 -3.175 -4.449 1.00 96.44 171 THR A CA 1
ATOM 1324 C C . THR A 1 171 ? -11.863 -4.183 -3.330 1.00 96.44 171 THR A C 1
ATOM 1326 O O . THR A 1 171 ? -12.774 -4.627 -2.634 1.00 96.44 171 THR A O 1
ATOM 1329 N N . ARG A 1 172 ? -10.584 -4.512 -3.075 1.00 94.94 172 ARG A N 1
ATOM 1330 C CA . ARG A 1 172 ? -10.177 -5.198 -1.832 1.00 94.94 172 ARG A CA 1
ATOM 1331 C C . ARG A 1 172 ? -10.454 -4.360 -0.588 1.00 94.94 172 ARG A C 1
ATOM 1333 O O . ARG A 1 172 ? -10.714 -4.943 0.455 1.00 94.94 172 ARG A O 1
ATOM 1340 N N . CYS A 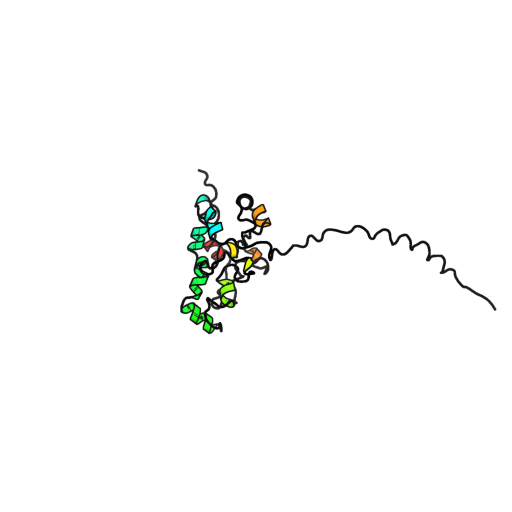1 173 ? -10.393 -3.034 -0.718 1.00 96.56 173 CYS A N 1
ATOM 1341 C CA . CYS A 1 173 ? -10.628 -2.092 0.378 1.00 96.56 173 CYS A CA 1
ATOM 1342 C C . CYS A 1 173 ? -11.787 -1.135 0.079 1.00 96.56 173 CYS A C 1
ATOM 1344 O O . CYS A 1 173 ? -12.525 -0.754 0.979 1.00 96.56 173 CYS A O 1
ATOM 1346 N N . HIS A 1 174 ? -11.958 -0.742 -1.187 1.00 96.62 174 HIS A N 1
ATOM 1347 C CA . HIS A 1 174 ? -13.083 0.080 -1.623 1.00 96.62 174 HIS A CA 1
ATOM 1348 C C . HIS A 1 174 ? -14.326 -0.791 -1.837 1.00 96.62 174 HIS A C 1
ATOM 1350 O O . HIS A 1 174 ? -14.709 -1.069 -2.973 1.00 96.62 174 HIS A O 1
ATOM 1356 N N . ASN A 1 175 ? -14.911 -1.265 -0.740 1.00 95.06 175 ASN A N 1
ATOM 1357 C CA . ASN A 1 175 ? -16.074 -2.149 -0.728 1.00 95.06 175 ASN A CA 1
ATOM 1358 C C . ASN A 1 175 ? -16.979 -1.885 0.498 1.00 95.06 175 ASN A C 1
ATOM 1360 O O . ASN A 1 175 ? -16.551 -1.169 1.411 1.00 95.06 175 ASN A O 1
ATOM 1364 N N . PRO A 1 176 ? -18.196 -2.466 0.531 1.00 95.31 176 PRO A N 1
ATOM 1365 C CA . PRO A 1 176 ? -19.172 -2.245 1.601 1.00 95.31 176 PRO A CA 1
ATOM 1366 C C . PRO A 1 176 ? -18.743 -2.653 3.016 1.00 95.31 176 PRO A C 1
ATOM 1368 O O . PRO A 1 176 ? -19.407 -2.260 3.965 1.00 95.31 176 PRO A O 1
ATOM 1371 N N . GLU A 1 177 ? -17.643 -3.395 3.197 1.00 92.44 177 GLU A N 1
ATOM 1372 C CA . GLU A 1 177 ? -17.127 -3.710 4.540 1.00 92.44 177 GLU A CA 1
ATOM 1373 C C . GLU A 1 177 ? -16.541 -2.468 5.238 1.00 92.44 177 GLU A C 1
ATOM 1375 O O . GLU A 1 177 ? -16.318 -2.482 6.445 1.00 92.44 177 GLU A O 1
ATOM 1380 N N . SER A 1 178 ? -16.252 -1.389 4.497 1.00 94.00 178 SER A N 1
ATOM 1381 C CA . SER A 1 178 ? -15.818 -0.126 5.094 1.00 94.00 178 SER A CA 1
ATOM 1382 C C . SER A 1 178 ? -17.012 0.636 5.686 1.00 94.00 178 SER A C 1
ATOM 1384 O O . SER A 1 178 ? -17.937 0.959 4.939 1.00 94.00 178 SER A O 1
ATOM 1386 N N . PRO A 1 179 ? -16.948 1.098 6.952 1.00 93.31 179 PRO A N 1
ATOM 1387 C CA . PRO A 1 179 ? -17.995 1.936 7.556 1.00 93.31 179 PRO A CA 1
ATOM 1388 C C . PRO A 1 179 ? -18.233 3.275 6.840 1.00 93.31 179 PRO A C 1
ATOM 1390 O O . PRO A 1 179 ? -19.189 3.988 7.123 1.00 93.31 179 PRO A O 1
ATOM 1393 N N . THR A 1 180 ? -17.327 3.655 5.935 1.00 93.69 180 THR A N 1
ATOM 1394 C CA . THR A 1 180 ? -17.398 4.895 5.148 1.00 93.69 180 THR A CA 1
ATOM 1395 C C . THR A 1 180 ? -17.514 4.625 3.653 1.00 93.69 180 THR A C 1
ATOM 1397 O O . THR A 1 180 ? -17.198 5.502 2.843 1.00 93.69 180 THR A O 1
ATOM 1400 N N . TYR A 1 181 ? -17.914 3.405 3.282 1.00 95.19 181 TYR A N 1
ATOM 1401 C CA . TYR A 1 181 ? -18.012 3.003 1.891 1.00 95.19 181 TYR A CA 1
ATOM 1402 C C . TYR A 1 181 ? -18.897 3.962 1.092 1.00 95.19 181 TYR A C 1
ATOM 1404 O O . TYR A 1 181 ? -19.953 4.414 1.530 1.00 95.19 181 TYR A O 1
ATOM 1412 N N . ARG A 1 182 ? -18.423 4.264 -0.112 1.00 93.69 182 ARG A N 1
ATOM 1413 C CA . ARG A 1 182 ? -19.153 4.951 -1.171 1.00 93.69 182 ARG A CA 1
ATOM 1414 C C . ARG A 1 182 ? -18.871 4.193 -2.454 1.00 93.69 182 ARG A C 1
ATOM 1416 O O . ARG A 1 182 ? -17.805 3.579 -2.568 1.00 93.69 182 ARG A O 1
ATOM 1423 N N . GLU A 1 183 ? -19.789 4.272 -3.408 1.00 94.00 183 GLU A N 1
ATOM 1424 C CA . GLU A 1 183 ? -19.620 3.621 -4.703 1.00 94.00 183 GLU A CA 1
ATOM 1425 C C . GLU A 1 183 ? -18.251 3.955 -5.323 1.00 94.00 183 GLU A C 1
ATOM 1427 O O . GLU A 1 183 ? -17.778 5.097 -5.298 1.00 94.00 183 GLU A O 1
ATOM 1432 N N . PHE A 1 184 ? -17.576 2.923 -5.832 1.00 94.75 184 PHE A N 1
ATOM 1433 C CA . PHE A 1 184 ? -16.214 3.033 -6.337 1.00 94.75 184 PHE A CA 1
ATOM 1434 C C . PHE A 1 184 ? -16.190 3.029 -7.866 1.00 94.75 184 PHE A C 1
ATOM 1436 O O . PHE A 1 184 ? -16.336 1.987 -8.502 1.00 94.75 184 PHE A O 1
ATOM 1443 N N . ASN A 1 185 ? -15.902 4.188 -8.458 1.00 95.81 185 ASN A N 1
ATOM 1444 C CA . ASN A 1 185 ? -15.643 4.311 -9.888 1.00 95.81 185 ASN A CA 1
ATOM 1445 C C . ASN A 1 185 ? -14.143 4.133 -10.189 1.00 95.81 185 ASN A C 1
ATOM 1447 O O . ASN A 1 185 ? -13.329 5.031 -9.946 1.00 95.81 185 ASN A O 1
ATOM 1451 N N . PHE A 1 186 ? -13.762 2.981 -10.752 1.00 95.69 186 PHE A N 1
ATOM 1452 C CA . PHE A 1 186 ? -12.357 2.683 -11.050 1.00 95.69 186 PHE A CA 1
ATOM 1453 C C . PHE A 1 186 ? -11.711 3.758 -11.928 1.00 95.69 186 PHE A C 1
ATOM 1455 O O . PHE A 1 186 ? -10.625 4.236 -11.607 1.00 95.69 186 PHE A O 1
ATOM 1462 N N . LYS A 1 187 ? -12.363 4.164 -13.024 1.00 95.38 187 LYS A N 1
ATOM 1463 C CA . LYS A 1 187 ? -11.781 5.098 -14.000 1.00 95.38 187 LYS A CA 1
ATOM 1464 C C . LYS A 1 187 ? -11.484 6.457 -13.372 1.00 95.38 187 LYS A C 1
ATOM 1466 O O . LYS A 1 187 ? -10.429 7.034 -13.635 1.00 95.38 187 LYS A O 1
ATOM 1471 N N . GLU A 1 188 ? -12.379 6.959 -12.532 1.00 95.56 188 GLU A N 1
ATOM 1472 C CA . GLU A 1 188 ? -12.212 8.248 -11.861 1.00 95.56 188 GLU A CA 1
ATOM 1473 C C . GLU A 1 188 ? -11.143 8.209 -10.771 1.00 95.56 188 GLU A C 1
ATOM 1475 O O . GLU A 1 188 ? -10.255 9.066 -10.732 1.00 95.56 188 GLU A O 1
ATOM 1480 N N . PHE A 1 189 ? -11.190 7.210 -9.887 1.00 94.75 189 PHE A N 1
ATOM 1481 C CA . PHE A 1 189 ? -10.239 7.120 -8.780 1.00 94.75 189 PHE A CA 1
ATOM 1482 C C . PHE A 1 189 ? -8.843 6.703 -9.246 1.00 94.75 189 PHE A C 1
ATOM 1484 O O . PHE A 1 189 ? -7.853 7.206 -8.710 1.00 94.75 189 PHE A O 1
ATOM 1491 N N . TYR A 1 190 ? -8.736 5.868 -10.283 1.00 94.94 190 TYR A N 1
ATOM 1492 C CA . TYR A 1 190 ? -7.450 5.487 -10.863 1.00 94.94 190 TYR A CA 1
ATOM 1493 C C . TYR A 1 190 ? -6.701 6.705 -11.419 1.00 94.94 190 TYR A C 1
ATOM 1495 O O . TYR A 1 190 ? -5.503 6.841 -11.177 1.00 94.94 190 TYR A O 1
ATOM 1503 N N . LYS A 1 191 ? -7.388 7.651 -12.078 1.00 94.56 191 LYS A N 1
ATOM 1504 C CA . LYS A 1 191 ? -6.766 8.898 -12.571 1.00 94.56 191 LYS A CA 1
ATOM 1505 C C . LYS A 1 191 ? -6.080 9.696 -11.456 1.00 94.56 191 LYS A C 1
ATOM 1507 O O . LYS A 1 191 ? -5.004 10.239 -11.682 1.00 94.56 191 LYS A O 1
ATOM 1512 N N . LYS A 1 192 ? -6.652 9.713 -10.246 1.00 92.69 192 LYS A N 1
ATOM 1513 C CA . LYS A 1 192 ? -6.111 10.453 -9.087 1.00 92.69 192 LYS A CA 1
ATOM 1514 C C . LYS A 1 192 ? -4.804 9.869 -8.550 1.00 92.69 192 LYS A C 1
ATOM 1516 O O . LYS A 1 192 ? -4.058 10.569 -7.873 1.00 92.69 192 LYS A O 1
ATOM 1521 N N . ILE A 1 193 ? -4.535 8.593 -8.824 1.00 92.19 193 ILE A N 1
ATOM 1522 C CA . ILE A 1 193 ? -3.330 7.899 -8.353 1.00 92.19 193 ILE A CA 1
ATOM 1523 C C . ILE A 1 193 ? -2.385 7.506 -9.483 1.00 92.19 193 ILE A C 1
ATOM 1525 O O . ILE A 1 193 ? -1.284 7.035 -9.204 1.00 92.19 193 ILE A O 1
ATOM 1529 N N . ALA A 1 194 ? -2.788 7.679 -10.743 1.00 93.38 194 ALA A N 1
ATOM 1530 C CA . ALA A 1 194 ? -2.015 7.257 -11.897 1.00 93.38 194 ALA A CA 1
ATOM 1531 C C . ALA A 1 194 ? -0.665 7.986 -11.947 1.00 93.38 194 ALA A C 1
ATOM 1533 O O . ALA A 1 194 ? -0.568 9.209 -11.858 1.00 93.38 194 ALA A O 1
ATOM 1534 N N . HIS A 1 195 ? 0.400 7.210 -12.115 1.00 94.94 195 HIS A N 1
ATOM 1535 C CA . HIS A 1 195 ? 1.774 7.706 -12.124 1.00 94.94 195 HIS A CA 1
ATOM 1536 C C . HIS A 1 195 ? 2.572 7.074 -13.277 1.00 94.94 195 HIS A C 1
ATOM 1538 O O . HIS A 1 195 ? 3.515 6.309 -13.048 1.00 94.94 195 HIS A O 1
ATOM 1544 N N . PRO A 1 196 ? 2.175 7.336 -14.538 1.00 94.06 196 PRO A N 1
ATOM 1545 C CA . PRO A 1 196 ? 2.878 6.787 -15.686 1.00 94.06 196 PRO A CA 1
ATOM 1546 C C . PRO A 1 196 ? 4.309 7.328 -15.748 1.00 94.06 196 PRO A C 1
ATOM 1548 O O . PRO A 1 196 ? 4.576 8.467 -15.363 1.00 94.06 196 PRO A O 1
ATOM 1551 N N . ILE A 1 197 ? 5.223 6.513 -16.277 1.00 91.88 197 ILE A N 1
ATOM 1552 C CA . ILE A 1 197 ? 6.516 7.023 -16.737 1.00 91.88 197 ILE A CA 1
ATOM 1553 C C . ILE A 1 197 ? 6.211 7.978 -17.901 1.00 91.88 197 ILE A C 1
ATOM 1555 O O . ILE A 1 197 ? 5.501 7.556 -18.821 1.00 91.88 197 ILE A O 1
ATOM 1559 N N . PRO A 1 198 ? 6.695 9.234 -17.875 1.00 90.62 198 PRO A N 1
ATOM 1560 C CA . PRO A 1 198 ? 6.477 10.164 -18.971 1.00 90.62 198 PRO A CA 1
ATOM 1561 C C . PRO A 1 198 ? 6.953 9.548 -20.283 1.00 90.62 198 PRO A C 1
ATOM 1563 O O . PRO A 1 198 ? 8.008 8.905 -20.332 1.00 90.62 198 PRO A O 1
ATOM 1566 N N . LYS A 1 199 ? 6.178 9.730 -21.358 1.00 84.25 199 LYS A N 1
ATOM 1567 C CA . LYS A 1 199 ? 6.690 9.438 -22.700 1.00 84.25 199 LYS A CA 1
ATOM 1568 C C . LYS A 1 199 ? 7.945 10.292 -22.878 1.00 84.25 199 LYS A C 1
ATOM 1570 O O . LYS A 1 199 ? 7.936 11.450 -22.463 1.00 84.25 199 LYS A O 1
ATOM 1575 N N . LYS A 1 200 ? 9.022 9.730 -23.442 1.00 69.25 200 LYS A N 1
ATOM 1576 C CA . LYS A 1 200 ? 10.171 10.552 -23.840 1.00 69.25 200 LYS A CA 1
ATOM 1577 C C . LYS A 1 200 ? 9.604 11.684 -24.697 1.00 69.25 200 LYS A C 1
ATOM 1579 O O . LYS A 1 200 ? 8.971 11.392 -25.712 1.00 69.25 200 LYS A O 1
ATOM 1584 N N . GLY A 1 201 ? 9.750 12.930 -24.247 1.00 54.19 201 GLY A N 1
ATOM 1585 C CA . GLY A 1 201 ? 9.511 14.066 -25.123 1.00 54.19 201 GLY A CA 1
ATOM 1586 C C . GLY A 1 201 ? 10.365 13.845 -26.363 1.00 54.19 201 GLY A C 1
ATOM 1587 O O . GLY A 1 201 ? 11.505 13.387 -26.240 1.00 54.19 201 GLY A O 1
ATOM 1588 N N . LYS A 1 202 ? 9.800 14.084 -27.547 1.00 39.97 202 LYS A N 1
ATOM 1589 C CA . LYS A 1 202 ? 10.645 14.425 -28.687 1.00 39.97 202 LYS A CA 1
ATOM 1590 C C . LYS A 1 202 ? 11.336 15.715 -28.241 1.00 39.97 202 LYS A C 1
ATOM 1592 O O . LYS A 1 202 ? 10.652 16.725 -28.097 1.00 39.97 202 LYS A O 1
ATOM 1597 N N . GLY A 1 203 ? 12.577 15.582 -27.776 1.00 39.28 203 GLY A N 1
ATOM 1598 C CA . GLY A 1 203 ? 13.451 16.730 -27.572 1.00 39.28 203 GLY A CA 1
ATOM 1599 C C . GLY A 1 203 ? 13.728 17.386 -28.909 1.00 39.28 203 GLY A C 1
ATOM 1600 O O . GLY A 1 203 ? 13.572 16.678 -29.934 1.00 39.28 203 GLY A O 1
#

Mean predicted aligned error: 10.93 Å

Foldseek 3Di:
DDDDPDDPPPPVVPPVVVPPPPPPPDPDDDPPPPPDCQPVFAAPDQVLVCVPQCDVLQQRQSVLLCPDVQQCLLVVQVDPVVQVLCVVVVNPDGLSVDPLNQQQFFQPSVHDCVRHVRGDSSRTRHPCLAQNHCRQQSDPVQVVDVVSNVVSRTHDDDPVQCVPPSRRRPCSRQDPSDSPHDDDDCVVVCVSNDRGSDDPPPD

Radius of gyration: 28.75 Å; Cα contacts (8 Å, |Δi|>4): 238; chains: 1; bounding box: 47×107×50 Å

Sequence (203 aa):
MEVMVMSRRMLICAIFAALAFGLVLQISAVEKGAQSSKGKYSYVGMKKCRMCHRSEKRGNQFEKWQKSKHAKAFLTLKTPKAVELAKKAGVEGNPWESPECLKCHVTAFDAKPKLRKKIKNENGVSCEACHGPGSGYSKLSIMKERKKAMAAGLRMPKEKDEKDPKKRTCTRCHNPESPTYREFNFKEFYKKIAHPIPKKGKG

Secondary structure (DSSP, 8-state):
-------SSSSSTTTTTSSSSSS-S------------TTT-----HHHHHHHHTSGGGT-HHHHHHHSTTTTHHHHHTSHHHHHHHHHTT--S-TTT-HHHHHHHSTTTTS-HHHHTT--GGG-S-HHHHH--TTTT-SHHHHTSHHHHHHTT-----GGGTT-TTT-SSTTTSSTTSTT-----HHHHHHHH--PPPPPP--